Protein AF-A0A8D8CIT3-F1 (afdb_monomer_lite)

InterPro domains:
  IPR052418 Apolipoprotein B [PTHR13769] (1-190)

pLDDT: mean 85.95, std 13.82, range [47.44, 98.31]

Radius of gyration: 21.59 Å; chains: 1; bounding box: 52×45×59 Å

Secondary structure (DSSP, 8-state):
-EEE-SS-EEEEE--EE-SSS--EE--EEEEEEEEESSEEEEEEEEEEE-----SS-EEEEEEEEEEEEEEETTS-EEEEEEEEEEEEEE-SS-EEEEEEEEEEETTEEEEEEEEEEE-SSEEEEEEEEEEEESTT-SS-SS-EEEEEEEEEEEETTTTEEEEE-TTTTTHHHHHHHHHHHHHHHHHHT-

Structure (mmCIF, N/CA/C/O backbone):
data_AF-A0A8D8CIT3-F1
#
_entry.id   AF-A0A8D8CIT3-F1
#
loop_
_atom_site.group_PDB
_atom_site.id
_atom_site.type_symbol
_atom_site.label_atom_id
_atom_site.label_alt_id
_atom_site.label_comp_id
_atom_site.label_asym_id
_atom_site.label_entity_id
_atom_site.label_seq_id
_atom_site.pdbx_PDB_ins_code
_atom_site.Cartn_x
_atom_site.Cartn_y
_atom_site.Cartn_z
_atom_site.occupancy
_atom_site.B_iso_or_equiv
_atom_site.auth_seq_id
_atom_site.auth_comp_id
_atom_site.auth_asym_id
_atom_site.auth_atom_id
_atom_site.pdbx_PDB_model_num
ATOM 1 N N . SER A 1 1 ? -9.802 -18.904 -10.968 1.00 83.12 1 SER A N 1
ATOM 2 C CA . SER A 1 1 ? -9.827 -19.010 -12.435 1.00 83.12 1 SER A CA 1
ATOM 3 C C . SER A 1 1 ? -8.423 -18.971 -12.982 1.00 83.12 1 SER A C 1
ATOM 5 O O . SER A 1 1 ? -7.617 -18.198 -12.494 1.00 83.12 1 SER A O 1
ATOM 7 N N . ASN A 1 2 ? -8.141 -19.773 -14.002 1.00 92.50 2 ASN A N 1
ATOM 8 C CA . ASN A 1 2 ? -6.831 -19.822 -14.638 1.00 92.50 2 ASN A CA 1
ATOM 9 C C . ASN A 1 2 ? -7.001 -19.542 -16.135 1.00 92.50 2 ASN A C 1
ATOM 11 O O . ASN A 1 2 ? -7.871 -20.132 -16.777 1.00 92.50 2 ASN A O 1
ATOM 15 N N . PHE A 1 3 ? -6.208 -18.618 -16.662 1.00 93.25 3 PHE A N 1
ATOM 16 C CA . PHE A 1 3 ? -6.130 -18.290 -18.073 1.00 93.25 3 PHE A CA 1
ATOM 17 C C . PHE A 1 3 ? -4.668 -18.306 -18.496 1.00 93.25 3 PHE A C 1
ATOM 19 O O . PHE A 1 3 ? -3.826 -17.639 -17.900 1.00 93.25 3 PHE A O 1
ATOM 26 N N . ASN A 1 4 ? -4.371 -19.062 -19.543 1.00 94.69 4 ASN A N 1
ATOM 27 C CA . ASN A 1 4 ? -3.019 -19.200 -20.044 1.00 94.69 4 ASN A CA 1
ATOM 28 C C . ASN A 1 4 ? -3.027 -19.009 -21.556 1.00 94.69 4 ASN A C 1
ATOM 30 O O . ASN A 1 4 ? -3.736 -19.704 -22.283 1.00 94.69 4 ASN A O 1
ATOM 34 N N . SER A 1 5 ? -2.242 -18.047 -22.011 1.00 92.44 5 SER A N 1
ATOM 35 C CA . SER A 1 5 ? -2.030 -17.718 -23.410 1.00 92.44 5 SER A CA 1
ATOM 36 C C . SER A 1 5 ? -0.554 -17.420 -23.635 1.00 92.44 5 SER A C 1
ATOM 38 O O . SER A 1 5 ? 0.212 -17.251 -22.689 1.00 92.44 5 SER A O 1
ATOM 40 N N . GLN A 1 6 ? -0.162 -17.298 -24.901 1.00 89.12 6 GLN A N 1
ATOM 41 C CA . GLN A 1 6 ? 1.211 -16.955 -25.265 1.00 89.12 6 GLN A CA 1
ATOM 42 C C . GLN A 1 6 ? 1.700 -15.643 -24.627 1.00 89.12 6 GLN A C 1
ATOM 44 O O . GLN A 1 6 ? 2.874 -15.542 -24.289 1.00 89.12 6 GLN A O 1
ATOM 49 N N . TYR A 1 7 ? 0.814 -14.656 -24.467 1.00 91.12 7 TYR A N 1
ATOM 50 C CA . TYR A 1 7 ? 1.175 -13.311 -24.005 1.00 91.12 7 TYR A CA 1
ATOM 51 C C . TYR A 1 7 ? 0.815 -13.045 -22.543 1.00 91.12 7 TYR A C 1
ATOM 53 O O . TYR A 1 7 ? 1.309 -12.091 -21.954 1.00 91.12 7 TYR A O 1
ATOM 61 N N . LEU A 1 8 ? -0.063 -13.860 -21.957 1.00 94.50 8 LEU A N 1
ATOM 62 C CA . LEU A 1 8 ? -0.596 -13.641 -20.618 1.00 94.50 8 LEU A CA 1
ATOM 63 C C . LEU A 1 8 ? -0.868 -14.971 -19.926 1.00 94.50 8 LEU A C 1
ATOM 65 O O . LEU A 1 8 ? -1.677 -15.777 -20.398 1.00 94.50 8 LEU A O 1
ATOM 69 N N . ARG A 1 9 ? -0.247 -15.134 -18.764 1.00 96.56 9 ARG A N 1
ATOM 70 C CA . ARG A 1 9 ? -0.539 -16.137 -17.749 1.00 96.56 9 ARG A CA 1
ATOM 71 C C . ARG A 1 9 ? -1.253 -15.424 -16.612 1.00 96.56 9 ARG A C 1
ATOM 73 O O . ARG A 1 9 ? -0.750 -14.450 -16.072 1.00 96.56 9 ARG A O 1
ATOM 80 N N . PHE A 1 10 ? -2.452 -15.867 -16.278 1.00 96.56 10 PHE A N 1
ATOM 81 C CA . PHE A 1 10 ? -3.296 -15.250 -15.266 1.00 96.56 10 PHE A CA 1
ATOM 82 C C . PHE A 1 10 ? -3.904 -16.333 -14.384 1.00 96.56 10 PHE A C 1
ATOM 84 O O . PHE A 1 10 ? -4.517 -17.284 -14.869 1.00 96.56 10 PHE A O 1
ATOM 91 N N . ASN A 1 11 ? -3.779 -16.166 -13.076 1.00 96.38 11 ASN A N 1
ATOM 92 C CA . ASN A 1 11 ? -4.427 -16.998 -12.083 1.00 96.38 11 ASN A CA 1
ATOM 93 C C . ASN A 1 11 ? -5.118 -16.116 -11.044 1.00 96.38 11 ASN A C 1
ATOM 95 O O . ASN A 1 11 ? -4.544 -15.145 -10.557 1.00 96.38 11 ASN A O 1
ATOM 99 N N . SER A 1 12 ? -6.339 -16.471 -10.677 1.00 95.31 12 SER A N 1
ATOM 100 C CA . SER A 1 12 ? -7.082 -15.804 -9.620 1.00 95.31 12 SER A CA 1
ATOM 101 C C . SER A 1 12 ? -7.748 -16.798 -8.691 1.00 95.31 12 SER A C 1
ATOM 103 O O . SER A 1 12 ? -8.340 -17.778 -9.136 1.00 95.31 12 SER A O 1
ATOM 105 N N . ASP A 1 13 ? -7.724 -16.493 -7.405 1.00 94.12 13 ASP A N 1
ATOM 106 C CA . ASP A 1 13 ? -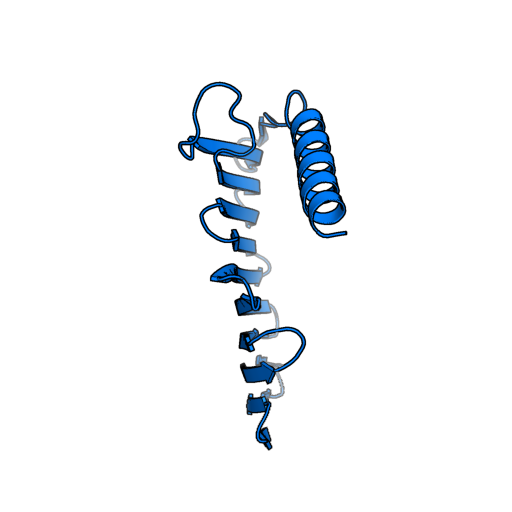8.425 -17.237 -6.371 1.00 94.12 13 ASP A CA 1
ATOM 107 C C . ASP A 1 13 ? -9.360 -16.278 -5.643 1.00 94.12 13 ASP A C 1
ATOM 109 O O . ASP A 1 13 ? -8.995 -15.153 -5.329 1.00 94.12 13 ASP A O 1
ATOM 113 N N . LEU A 1 14 ? -10.590 -16.708 -5.418 1.00 86.88 14 LEU A N 1
ATOM 114 C CA . LEU A 1 14 ? -11.678 -15.979 -4.770 1.00 86.88 14 LEU A CA 1
ATOM 115 C C . LEU A 1 14 ? -12.507 -17.109 -4.151 1.00 86.88 14 LEU A C 1
ATOM 117 O O . LEU A 1 14 ? -12.770 -18.096 -4.825 1.00 86.88 14 LEU A O 1
ATOM 121 N N . HIS A 1 15 ? -12.877 -17.150 -2.892 1.00 83.81 15 HIS A N 1
ATOM 122 C CA . HIS A 1 15 ? -13.923 -16.355 -2.277 1.00 83.81 15 HIS A CA 1
ATOM 123 C C . HIS A 1 15 ? -14.315 -17.143 -1.018 1.00 83.81 15 HIS A C 1
ATOM 125 O O . HIS A 1 15 ? -14.353 -18.378 -1.082 1.00 83.81 15 HIS A O 1
ATOM 131 N N . ALA A 1 16 ? -14.747 -16.475 0.046 1.00 80.62 16 ALA A N 1
ATOM 132 C CA . ALA A 1 16 ? -15.466 -17.147 1.110 1.00 80.62 16 ALA A CA 1
ATOM 133 C C . ALA A 1 16 ? -16.406 -16.217 1.865 1.00 80.62 16 ALA A C 1
ATOM 135 O O . ALA A 1 16 ? -16.163 -15.014 2.026 1.00 80.62 16 ALA A O 1
ATOM 136 N N . ALA A 1 17 ? -17.471 -16.829 2.379 1.00 85.19 17 ALA A N 1
ATOM 137 C CA . ALA A 1 17 ? -18.453 -16.151 3.195 1.00 85.19 17 ALA A CA 1
ATOM 138 C C . ALA A 1 17 ? -19.081 -17.060 4.254 1.00 85.19 17 ALA A C 1
ATOM 140 O O . ALA A 1 17 ? -19.202 -18.271 4.052 1.00 85.19 17 ALA A O 1
ATOM 141 N N . ALA A 1 18 ? -19.517 -16.460 5.363 1.00 81.00 18 ALA A N 1
ATOM 142 C CA . ALA A 1 18 ? -20.102 -17.173 6.498 1.00 81.00 18 ALA A CA 1
ATOM 143 C C . ALA A 1 18 ? -21.255 -16.411 7.176 1.00 81.00 18 ALA A C 1
ATOM 145 O O . ALA A 1 18 ? -21.378 -15.192 7.071 1.00 81.00 18 ALA A O 1
ATOM 146 N N . VAL A 1 19 ? -22.116 -17.155 7.879 1.00 83.44 19 VAL A N 1
ATOM 147 C CA . VAL A 1 19 ? -23.329 -16.690 8.587 1.00 83.44 19 VAL A CA 1
ATOM 148 C C . VAL A 1 19 ? -23.437 -17.374 9.964 1.00 83.44 19 VAL A C 1
ATOM 150 O O . VAL A 1 19 ? -22.877 -18.461 10.114 1.00 83.44 19 VAL A O 1
ATOM 153 N N . PRO A 1 20 ? -24.150 -16.806 10.971 1.00 64.69 20 PRO A N 1
ATOM 154 C CA . PRO A 1 20 ? -25.006 -15.604 10.942 1.00 64.69 20 PRO A CA 1
ATOM 155 C C . PRO A 1 20 ? -24.277 -14.268 11.153 1.00 64.69 20 PRO A C 1
ATOM 157 O O . PRO A 1 20 ? -24.824 -13.230 10.789 1.00 64.69 20 PRO A O 1
ATOM 160 N N . PHE A 1 21 ? -23.049 -14.283 11.676 1.00 71.12 21 PHE A N 1
ATOM 161 C CA . PHE A 1 21 ? -22.171 -13.110 11.736 1.00 71.12 21 PHE A CA 1
ATOM 162 C C . PHE A 1 21 ? -21.199 -13.169 10.573 1.00 71.12 21 PHE A C 1
ATOM 164 O O . PHE A 1 21 ? -20.576 -14.201 10.314 1.00 71.12 21 PHE A O 1
ATOM 171 N N . ARG A 1 22 ? -21.179 -12.085 9.807 1.00 70.19 22 ARG A N 1
ATOM 172 C CA . ARG A 1 22 ? -20.863 -12.144 8.389 1.00 70.19 22 ARG A CA 1
ATOM 173 C C . ARG A 1 22 ? -19.399 -11.827 8.206 1.00 70.19 22 ARG A C 1
ATOM 175 O O . ARG A 1 22 ? -18.967 -10.684 8.082 1.00 70.19 22 ARG A O 1
ATOM 182 N N . PHE A 1 23 ? -18.654 -12.912 8.255 1.00 82.00 23 PHE A N 1
ATOM 183 C CA . PHE A 1 23 ? -17.219 -12.963 8.113 1.00 82.00 23 PHE A CA 1
ATOM 184 C C . PHE A 1 23 ? -16.868 -13.482 6.729 1.00 82.00 23 PHE A C 1
ATOM 186 O O . PHE A 1 23 ? -17.250 -14.598 6.377 1.00 82.00 23 PHE A O 1
ATOM 193 N N . ASN A 1 24 ? -16.138 -12.676 5.963 1.00 86.50 24 ASN A N 1
ATOM 194 C CA . ASN A 1 24 ? -15.953 -12.908 4.541 1.00 86.50 24 ASN A CA 1
ATOM 195 C C . ASN A 1 24 ? -14.603 -12.399 4.069 1.00 86.50 24 ASN A C 1
ATOM 197 O O . ASN A 1 24 ? -14.137 -11.325 4.460 1.00 86.50 24 ASN A O 1
ATOM 201 N N . VAL A 1 25 ? -14.002 -13.174 3.185 1.00 86.31 25 VAL A N 1
ATOM 202 C CA . VAL A 1 25 ? -12.623 -13.020 2.742 1.00 86.31 25 VAL A CA 1
ATOM 203 C C . VAL A 1 25 ? -12.539 -13.542 1.305 1.00 86.31 25 VAL A C 1
ATOM 205 O O . VAL A 1 25 ? -13.528 -13.953 0.704 1.00 86.31 25 VAL A O 1
ATOM 208 N N . ASP A 1 26 ? -11.332 -13.485 0.771 1.00 85.50 26 ASP A N 1
ATOM 209 C CA . ASP A 1 26 ? -10.825 -14.076 -0.473 1.00 85.50 26 ASP A CA 1
ATOM 210 C C . ASP A 1 26 ? -10.881 -13.256 -1.769 1.00 85.50 26 ASP A C 1
ATOM 212 O O . ASP A 1 26 ? -11.934 -12.848 -2.251 1.00 85.50 26 ASP A O 1
ATOM 216 N N . ALA A 1 27 ? -9.676 -12.997 -2.282 1.00 86.44 27 ALA A N 1
ATOM 217 C CA . ALA A 1 27 ? -9.258 -12.529 -3.590 1.00 86.44 27 ALA A CA 1
ATOM 218 C C . ALA A 1 27 ? -7.713 -12.439 -3.628 1.00 86.44 27 ALA A C 1
ATOM 220 O O . ALA A 1 27 ? -7.096 -11.584 -2.985 1.00 86.44 27 ALA A O 1
ATOM 221 N N . MET A 1 28 ? -7.105 -13.311 -4.425 1.00 96.31 28 MET A N 1
ATOM 222 C CA . MET A 1 28 ? -5.712 -13.292 -4.854 1.00 96.31 28 MET A CA 1
ATOM 223 C C . MET A 1 28 ? -5.689 -13.301 -6.381 1.00 96.31 28 MET A C 1
ATOM 225 O O . MET A 1 28 ? -6.506 -13.956 -7.024 1.00 96.31 28 MET A O 1
ATOM 229 N N . VAL A 1 29 ? -4.754 -12.574 -6.969 1.00 96.44 29 VAL A N 1
ATOM 230 C CA . VAL A 1 29 ? -4.536 -12.474 -8.404 1.00 96.44 29 VAL A CA 1
ATOM 231 C C . VAL A 1 29 ? -3.040 -12.523 -8.651 1.00 96.44 29 VAL A C 1
ATOM 233 O O . VAL A 1 29 ? -2.268 -11.813 -8.014 1.00 96.44 29 VAL A O 1
ATOM 236 N N . ASN A 1 30 ? -2.651 -13.352 -9.603 1.00 96.94 30 ASN A N 1
ATOM 237 C CA . ASN A 1 30 ? -1.322 -13.411 -10.172 1.00 96.94 30 ASN A CA 1
ATOM 238 C C . ASN A 1 30 ? -1.478 -13.260 -11.677 1.00 96.94 30 ASN A C 1
ATOM 240 O O . ASN A 1 30 ? -2.302 -13.940 -12.286 1.00 96.94 30 ASN A O 1
ATOM 244 N N . ALA A 1 31 ? -0.703 -12.379 -12.276 1.00 96.56 31 ALA A N 1
ATOM 245 C CA . ALA A 1 31 ? -0.641 -12.242 -13.711 1.00 96.56 31 ALA A CA 1
ATOM 246 C C . ALA A 1 31 ? 0.799 -12.003 -14.117 1.00 96.56 31 ALA A C 1
ATOM 248 O O . ALA A 1 31 ? 1.514 -11.251 -13.463 1.00 96.56 31 ALA A O 1
ATOM 249 N N . ASP A 1 32 ? 1.220 -12.615 -15.203 1.00 97.00 32 ASP A N 1
ATOM 250 C CA . ASP A 1 32 ? 2.516 -12.350 -15.777 1.00 97.00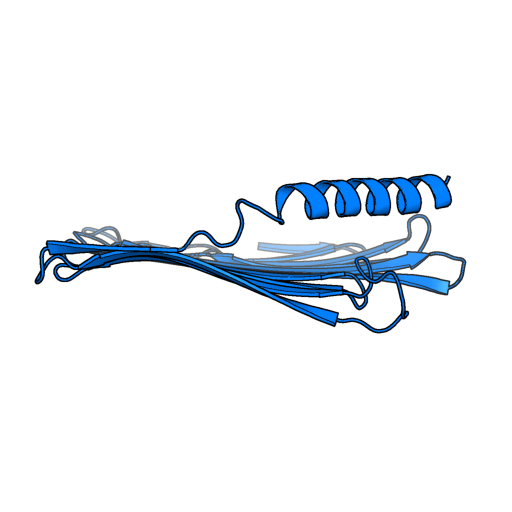 32 ASP A CA 1
ATOM 251 C C . ASP A 1 32 ? 2.467 -12.569 -17.291 1.00 97.00 32 ASP A C 1
ATOM 253 O O . ASP A 1 32 ? 1.676 -13.367 -17.800 1.00 97.00 32 ASP A O 1
ATOM 257 N N . GLY A 1 33 ? 3.256 -11.808 -18.034 1.00 94.88 33 GLY A N 1
ATOM 258 C CA . GLY A 1 33 ? 3.160 -11.809 -19.483 1.00 94.88 33 GLY A CA 1
ATOM 259 C C . GLY A 1 33 ? 4.310 -11.090 -20.156 1.00 94.88 33 GLY A C 1
ATOM 260 O O . GLY A 1 33 ? 4.902 -10.173 -19.588 1.00 94.88 33 GLY A O 1
ATOM 261 N N . ASP A 1 34 ? 4.577 -11.515 -21.386 1.00 94.62 34 ASP A N 1
ATOM 262 C CA . ASP A 1 34 ? 5.564 -10.925 -22.280 1.00 94.62 34 ASP A CA 1
ATOM 263 C C . ASP A 1 34 ? 4.848 -10.447 -23.550 1.00 94.62 34 ASP A C 1
ATOM 265 O O . ASP A 1 34 ? 4.058 -11.184 -24.142 1.00 94.62 34 ASP A O 1
ATOM 269 N N . LEU A 1 35 ? 5.146 -9.229 -23.997 1.00 90.62 35 LEU A N 1
ATOM 270 C CA . LEU A 1 35 ? 4.648 -8.632 -25.232 1.00 90.62 35 LEU A CA 1
ATOM 271 C C . LEU A 1 35 ? 5.824 -8.145 -26.081 1.00 90.62 35 LEU A C 1
ATOM 273 O O . LEU A 1 35 ? 6.782 -7.573 -25.570 1.00 90.62 35 LEU A O 1
ATOM 277 N N . TYR A 1 36 ? 5.731 -8.340 -27.393 1.00 87.94 36 TYR A N 1
ATOM 278 C CA . TYR A 1 36 ? 6.715 -7.843 -28.351 1.00 87.94 36 TYR A CA 1
ATOM 279 C C . TYR A 1 36 ? 6.083 -6.725 -29.177 1.00 87.94 36 TYR A C 1
ATOM 281 O O . TYR A 1 36 ? 5.482 -6.976 -30.221 1.00 87.94 36 TYR A O 1
ATOM 289 N N . LEU A 1 37 ? 6.174 -5.496 -28.674 1.00 81.44 37 LEU A N 1
ATOM 290 C CA . LEU A 1 37 ? 5.678 -4.296 -29.338 1.00 81.44 37 LEU A CA 1
ATOM 291 C C . LEU A 1 37 ? 6.703 -3.184 -29.141 1.00 81.44 37 LEU A C 1
ATOM 293 O O . LEU A 1 37 ? 6.948 -2.763 -28.015 1.00 81.44 37 LEU A O 1
ATOM 297 N N . TYR A 1 38 ? 7.313 -2.746 -30.240 1.00 82.12 38 TYR A N 1
ATOM 298 C CA . TYR A 1 38 ? 8.413 -1.778 -30.236 1.00 82.12 38 TYR A CA 1
ATOM 299 C C . TYR A 1 38 ? 9.590 -2.146 -29.307 1.00 82.12 38 TYR A C 1
ATOM 301 O O . TYR A 1 38 ? 10.313 -1.279 -28.832 1.00 82.12 38 TYR A O 1
ATOM 309 N N . GLY A 1 39 ? 9.784 -3.440 -29.053 1.00 86.56 39 GLY A N 1
ATOM 310 C CA . GLY A 1 39 ? 10.715 -3.954 -28.055 1.00 86.56 39 GLY A CA 1
ATOM 311 C C . GLY A 1 39 ? 10.116 -5.143 -27.310 1.00 86.56 39 GLY A C 1
ATOM 312 O O . GLY A 1 39 ? 8.990 -5.559 -27.601 1.00 86.56 39 GLY A O 1
ATOM 313 N N . LYS A 1 40 ? 10.856 -5.702 -26.348 1.00 91.44 40 LYS A N 1
ATOM 314 C CA . LYS A 1 40 ? 10.320 -6.712 -25.423 1.00 91.44 40 LYS A CA 1
ATOM 315 C C . LYS A 1 40 ? 9.792 -6.011 -24.175 1.00 91.44 40 LYS A C 1
ATOM 317 O O . LYS A 1 40 ? 10.548 -5.343 -23.477 1.00 91.44 40 LYS A O 1
ATOM 322 N N . GLN A 1 41 ? 8.517 -6.203 -23.867 1.00 92.62 41 GLN A N 1
ATOM 323 C CA . GLN A 1 41 ? 7.899 -5.756 -22.622 1.00 92.62 41 GLN A CA 1
ATOM 324 C C . GLN A 1 41 ? 7.532 -6.979 -21.786 1.00 92.62 41 GLN A C 1
ATOM 326 O O . GLN A 1 41 ? 6.888 -7.893 -22.291 1.00 92.62 41 GLN A O 1
ATOM 331 N N . SER A 1 42 ? 7.916 -6.992 -20.520 1.00 94.75 42 SER A N 1
ATOM 332 C CA . SER A 1 42 ? 7.537 -8.019 -19.553 1.00 94.75 42 SER A CA 1
ATOM 333 C C . SER A 1 42 ? 6.802 -7.354 -18.401 1.00 94.75 42 SER A C 1
ATOM 335 O O . SER A 1 42 ? 7.215 -6.290 -17.943 1.00 94.75 42 SER A O 1
ATOM 337 N N . ALA A 1 43 ? 5.725 -7.965 -17.924 1.00 95.69 43 ALA A N 1
ATOM 338 C CA . ALA A 1 43 ? 4.966 -7.478 -16.781 1.00 95.69 43 ALA A CA 1
ATOM 339 C C . ALA A 1 43 ? 4.628 -8.628 -15.835 1.00 95.69 43 ALA A C 1
ATOM 341 O O . ALA A 1 43 ? 4.304 -9.730 -16.272 1.00 95.69 43 ALA A O 1
ATOM 342 N N . GLN A 1 44 ? 4.688 -8.357 -14.538 1.00 97.75 44 GLN A N 1
ATOM 343 C CA . GLN A 1 44 ? 4.271 -9.245 -13.464 1.00 97.75 44 GLN A CA 1
ATOM 344 C C . GLN A 1 44 ? 3.412 -8.447 -12.490 1.00 97.75 44 GLN A C 1
ATOM 346 O O . GLN A 1 44 ? 3.767 -7.339 -12.091 1.00 97.75 44 GLN A O 1
ATOM 351 N N . VAL A 1 45 ? 2.276 -9.008 -12.106 1.00 97.75 45 VAL A N 1
ATOM 352 C CA . VAL A 1 45 ? 1.317 -8.427 -11.175 1.00 97.75 45 VAL A CA 1
ATOM 353 C C . VAL A 1 45 ? 0.938 -9.493 -10.166 1.00 97.75 45 VAL A C 1
ATOM 355 O O . VAL A 1 45 ? 0.452 -10.565 -10.513 1.00 97.75 45 VAL A O 1
ATOM 358 N N . TYR A 1 46 ? 1.110 -9.168 -8.899 1.00 98.06 46 TYR A N 1
ATOM 359 C CA . TYR A 1 46 ? 0.583 -9.909 -7.770 1.00 98.06 46 TYR A CA 1
ATOM 360 C C . TYR A 1 46 ? -0.369 -8.988 -7.019 1.00 98.06 46 TYR A C 1
ATOM 362 O O . TYR A 1 46 ? -0.042 -7.841 -6.734 1.00 98.06 46 TYR A O 1
ATOM 370 N N . SER A 1 47 ? -1.550 -9.472 -6.672 1.00 97.44 47 SER A N 1
ATOM 371 C CA . SER A 1 47 ? -2.486 -8.744 -5.827 1.00 97.44 47 SER A CA 1
ATOM 372 C C . SER A 1 47 ? -3.146 -9.717 -4.875 1.00 97.44 47 SER A C 1
ATOM 374 O O . SER A 1 47 ? -3.674 -10.747 -5.279 1.00 97.44 47 SER A O 1
ATOM 376 N N . LYS A 1 48 ? -3.125 -9.392 -3.595 1.00 98.00 48 LYS A N 1
ATOM 377 C CA . LYS A 1 48 ? -3.791 -10.123 -2.536 1.00 98.00 48 LYS A CA 1
ATOM 378 C C . LYS A 1 48 ? -4.593 -9.120 -1.739 1.00 98.00 48 LYS A C 1
ATOM 380 O O . LYS A 1 48 ? -4.056 -8.311 -0.998 1.00 98.00 48 LYS A O 1
ATOM 385 N N . PHE A 1 49 ? -5.897 -9.158 -1.903 1.00 95.12 49 PHE A N 1
ATOM 386 C CA . PHE A 1 49 ? -6.819 -8.512 -0.978 1.00 95.12 49 PHE A CA 1
ATOM 387 C C . PHE A 1 49 ? -6.875 -9.440 0.263 1.00 95.12 49 PHE A C 1
ATOM 389 O O . PHE A 1 49 ? -6.281 -10.508 0.234 1.00 95.12 49 PHE A O 1
ATOM 396 N N . LEU A 1 50 ? -7.459 -9.158 1.420 1.00 60.38 50 LEU A N 1
ATOM 397 C CA . LEU A 1 50 ? -8.876 -9.072 1.753 1.00 60.38 50 LEU A CA 1
ATOM 398 C C . LEU A 1 50 ? -8.986 -8.796 3.240 1.00 60.38 50 LEU A C 1
ATOM 400 O O . LEU A 1 50 ? -8.013 -9.004 3.964 1.00 60.38 50 LEU A O 1
ATOM 404 N N . MET A 1 51 ? -10.207 -8.533 3.705 1.00 88.50 51 MET A N 1
ATOM 405 C CA . MET A 1 51 ? -10.861 -9.384 4.718 1.00 88.50 51 MET A CA 1
ATOM 406 C C . MET A 1 51 ? -12.005 -8.615 5.350 1.00 88.50 51 MET A C 1
ATOM 408 O O . MET A 1 51 ? -12.157 -7.408 5.129 1.00 88.50 51 MET A O 1
ATOM 412 N N . LYS A 1 52 ? -12.853 -9.337 6.080 1.00 87.38 52 LYS A N 1
ATOM 413 C CA . LYS A 1 52 ? -13.947 -8.734 6.810 1.00 87.38 52 LYS A CA 1
ATOM 414 C C . LYS A 1 52 ? -14.500 -9.652 7.879 1.00 87.38 52 LYS A C 1
ATOM 416 O O . LYS A 1 52 ? -14.647 -10.850 7.663 1.00 87.38 52 LYS A O 1
ATOM 421 N N . ALA A 1 53 ? -14.878 -9.043 8.994 1.00 85.81 53 ALA A N 1
ATOM 422 C CA . ALA A 1 53 ? -15.413 -9.730 10.149 1.00 85.81 53 ALA A CA 1
ATOM 423 C C . ALA A 1 53 ? -16.503 -8.903 10.840 1.00 85.81 53 ALA A C 1
ATOM 425 O O . ALA A 1 53 ? -16.629 -7.698 10.623 1.00 85.81 53 ALA A O 1
ATOM 426 N N . GLU A 1 54 ? -17.315 -9.591 11.639 1.00 84.88 54 GLU A N 1
ATOM 427 C CA . GLU A 1 54 ? -18.519 -9.093 12.306 1.00 84.88 54 GLU A CA 1
ATOM 428 C C . GLU A 1 54 ? -18.731 -9.877 13.619 1.00 84.88 54 GLU A C 1
ATOM 430 O O . GLU A 1 54 ? -18.234 -11.003 13.723 1.00 84.88 54 GLU A O 1
ATOM 435 N N . PRO A 1 55 ? -19.448 -9.329 14.629 1.00 85.50 55 PRO A N 1
ATOM 436 C CA . PRO A 1 55 ? -20.374 -8.185 14.549 1.00 85.50 55 PRO A CA 1
ATOM 437 C C . PRO A 1 55 ? -19.784 -6.777 14.748 1.00 85.50 55 PRO A C 1
ATOM 439 O O . PRO A 1 55 ? -20.385 -5.827 14.263 1.00 85.50 55 PRO A O 1
ATOM 442 N N . LEU A 1 56 ? -18.648 -6.601 15.437 1.00 88.75 56 LEU A N 1
ATOM 443 C CA . LEU A 1 56 ? -18.116 -5.264 15.792 1.00 88.75 56 LEU A CA 1
ATOM 444 C C . LEU A 1 56 ? -16.621 -5.077 15.483 1.00 88.75 56 LEU A C 1
ATOM 446 O O . LEU A 1 56 ? -15.984 -4.180 16.028 1.00 88.75 56 LEU A O 1
ATOM 450 N N . ALA A 1 57 ? -16.036 -5.920 14.638 1.00 89.88 57 ALA A N 1
ATOM 451 C CA . ALA A 1 57 ? -14.616 -5.854 14.321 1.00 89.88 57 ALA A CA 1
ATOM 452 C C . ALA A 1 57 ? -14.412 -6.032 12.824 1.00 89.88 57 ALA A C 1
ATOM 454 O O . ALA A 1 57 ? -14.623 -7.116 12.308 1.00 89.88 57 ALA A O 1
ATOM 455 N N . PHE A 1 58 ? -13.985 -4.985 12.136 1.00 94.25 58 PHE A N 1
ATOM 456 C CA . PHE A 1 58 ? -13.646 -5.013 10.722 1.00 94.25 58 PHE A CA 1
ATOM 457 C C . PHE A 1 58 ? -12.126 -5.048 10.567 1.00 94.25 58 PHE A C 1
ATOM 459 O O . PHE A 1 58 ? -11.422 -4.249 11.177 1.00 94.25 58 PHE A O 1
ATOM 466 N N . ALA A 1 59 ? -11.618 -5.944 9.730 1.00 96.25 59 ALA A N 1
ATOM 467 C CA . ALA A 1 59 ? -10.204 -6.015 9.389 1.00 96.25 59 ALA A CA 1
ATOM 468 C C . ALA A 1 59 ? -10.081 -6.201 7.886 1.00 96.25 59 ALA A C 1
ATOM 470 O O . ALA A 1 59 ? -10.733 -7.084 7.354 1.00 96.25 59 ALA A O 1
ATOM 471 N N . HIS A 1 60 ? -9.255 -5.395 7.237 1.00 97.25 60 HIS A N 1
ATOM 472 C CA . HIS A 1 60 ? -9.023 -5.379 5.801 1.00 97.25 60 HIS A CA 1
ATOM 473 C C . HIS A 1 60 ? -7.519 -5.300 5.544 1.00 97.25 60 HIS A C 1
ATOM 475 O O . HIS A 1 60 ? -6.813 -4.548 6.213 1.00 97.25 60 HIS A O 1
ATOM 481 N N . SER A 1 61 ? -7.042 -6.047 4.556 1.00 98.06 61 SER A N 1
ATOM 482 C CA . SER A 1 61 ? -5.679 -5.945 4.052 1.00 98.06 61 SER A CA 1
ATOM 483 C C . SER A 1 61 ? -5.706 -5.970 2.528 1.00 98.06 61 SER A C 1
ATOM 485 O O . SER A 1 61 ? -6.522 -6.660 1.928 1.00 98.06 61 SER A O 1
ATOM 487 N N . HIS A 1 62 ? -4.832 -5.213 1.886 1.00 98.00 62 HIS A N 1
ATOM 488 C CA . HIS A 1 62 ? -4.616 -5.261 0.449 1.00 98.00 62 HIS A CA 1
ATOM 489 C C . HIS A 1 62 ? -3.133 -5.106 0.174 1.00 98.00 62 HIS A C 1
ATOM 491 O O . HIS A 1 62 ? -2.507 -4.153 0.617 1.00 98.00 62 HIS A O 1
ATOM 497 N N . GLU A 1 63 ? -2.572 -6.046 -0.559 1.00 98.12 63 GLU A N 1
ATOM 498 C CA . GLU A 1 63 ? -1.198 -6.053 -1.014 1.00 98.12 63 GLU A CA 1
ATOM 499 C C . GLU A 1 63 ? -1.205 -6.143 -2.535 1.00 98.12 63 GLU A C 1
ATOM 501 O O . GLU A 1 63 ? -1.882 -6.989 -3.109 1.00 98.12 63 GLU A O 1
ATOM 506 N N . CYS A 1 64 ? -0.463 -5.271 -3.196 1.00 96.94 64 CYS A N 1
ATOM 507 C CA . CYS A 1 64 ? -0.313 -5.252 -4.639 1.00 96.94 64 CYS A CA 1
ATOM 508 C C . CYS A 1 64 ? 1.163 -5.063 -4.963 1.00 96.94 64 CYS A C 1
ATOM 510 O O . CYS A 1 64 ? 1.800 -4.170 -4.412 1.00 96.94 64 CYS A O 1
ATOM 512 N N . ARG A 1 65 ? 1.701 -5.900 -5.840 1.00 98.31 65 ARG A N 1
ATOM 513 C CA . ARG A 1 65 ? 3.063 -5.802 -6.350 1.00 98.31 65 ARG A CA 1
ATOM 514 C C . ARG A 1 65 ? 3.011 -5.836 -7.862 1.00 98.31 65 ARG A C 1
ATOM 516 O O . ARG A 1 65 ? 2.388 -6.723 -8.440 1.00 98.31 65 ARG A O 1
ATOM 523 N N . VAL A 1 66 ? 3.654 -4.874 -8.497 1.00 97.56 66 VAL A N 1
ATOM 524 C CA . VAL A 1 66 ? 3.742 -4.761 -9.949 1.00 97.56 66 VAL A CA 1
ATOM 525 C C . VAL A 1 66 ? 5.207 -4.628 -10.314 1.00 97.56 66 VAL A C 1
ATOM 527 O O . VAL A 1 66 ? 5.936 -3.855 -9.701 1.00 97.56 66 VAL A O 1
ATOM 530 N N . SER A 1 67 ? 5.640 -5.377 -11.315 1.00 97.50 67 SER A N 1
ATOM 531 C CA . SER A 1 67 ? 6.954 -5.240 -11.924 1.00 97.50 67 SER A CA 1
ATOM 532 C C . SER A 1 67 ? 6.794 -5.200 -13.430 1.00 97.50 67 SER A C 1
ATOM 534 O O . SER A 1 67 ? 6.083 -6.026 -13.997 1.00 97.50 67 SER A O 1
ATOM 536 N N . THR A 1 68 ? 7.441 -4.244 -14.081 1.00 95.81 68 THR A N 1
ATOM 537 C CA . THR A 1 68 ? 7.487 -4.163 -15.536 1.00 95.81 68 THR A CA 1
ATOM 538 C C . THR A 1 68 ? 8.907 -3.910 -16.001 1.00 95.81 68 THR A C 1
ATOM 540 O O . THR A 1 68 ? 9.610 -3.083 -15.422 1.00 95.81 68 THR A O 1
ATOM 543 N N . THR A 1 69 ? 9.294 -4.564 -17.085 1.00 94.81 69 THR A N 1
ATOM 544 C CA . THR A 1 69 ? 10.561 -4.335 -17.776 1.00 94.81 69 THR A CA 1
ATOM 545 C C . THR A 1 69 ? 10.254 -4.031 -19.230 1.00 94.81 69 THR A C 1
ATOM 547 O O . THR A 1 69 ? 9.536 -4.791 -19.877 1.00 94.81 69 THR A O 1
ATOM 550 N N . TYR A 1 70 ? 10.798 -2.942 -19.755 1.00 92.69 70 TYR A N 1
ATOM 551 C CA . TYR A 1 70 ? 10.695 -2.585 -21.161 1.00 92.69 70 TYR A CA 1
ATOM 552 C C . TYR A 1 70 ? 12.086 -2.472 -21.770 1.00 92.69 70 TYR A C 1
ATOM 554 O O . TYR A 1 70 ? 12.888 -1.659 -21.328 1.00 92.69 70 TYR A O 1
ATOM 562 N N . ASN A 1 71 ? 12.365 -3.308 -22.765 1.00 90.38 71 ASN A N 1
ATOM 563 C CA . ASN A 1 71 ? 13.611 -3.336 -23.516 1.00 90.38 71 ASN A CA 1
ATOM 564 C C . ASN A 1 71 ? 13.332 -2.839 -24.941 1.00 90.38 71 ASN A C 1
ATOM 566 O O . ASN A 1 71 ? 12.678 -3.538 -25.724 1.00 90.38 71 ASN A O 1
ATOM 570 N N . LEU A 1 72 ? 13.785 -1.620 -25.236 1.00 84.31 72 LEU A N 1
ATOM 571 C CA . LEU A 1 72 ? 13.735 -1.000 -26.561 1.00 84.31 72 LEU A CA 1
ATOM 572 C C . LEU A 1 72 ? 14.886 -1.504 -27.438 1.00 84.31 72 LEU A C 1
ATOM 574 O O . LEU A 1 72 ? 15.925 -1.919 -26.941 1.00 84.31 72 LEU A O 1
ATOM 578 N N . TYR A 1 73 ? 14.724 -1.406 -28.757 1.00 71.69 73 TYR A N 1
ATOM 579 C CA . TYR A 1 73 ? 15.685 -1.928 -29.737 1.00 71.69 73 TYR A CA 1
ATOM 580 C C . TYR A 1 73 ? 17.115 -1.338 -29.668 1.00 71.69 73 TYR A C 1
ATOM 582 O O . TYR A 1 73 ? 18.010 -1.938 -30.254 1.00 71.69 73 TYR A O 1
ATOM 590 N N . ASP A 1 74 ? 17.336 -0.238 -28.937 1.00 65.56 74 ASP A N 1
ATOM 591 C CA . ASP A 1 74 ? 18.628 0.461 -28.792 1.00 65.56 74 ASP A CA 1
ATOM 592 C C . ASP A 1 74 ? 19.296 0.236 -27.410 1.00 65.56 74 ASP A C 1
ATOM 594 O O . ASP A 1 74 ? 19.863 1.160 -26.830 1.00 65.56 74 ASP A O 1
ATOM 598 N N . ASP A 1 75 ? 19.185 -0.968 -26.832 1.00 72.75 75 ASP A N 1
ATOM 599 C CA . ASP A 1 75 ? 19.727 -1.347 -25.503 1.00 72.75 75 ASP A CA 1
ATOM 600 C C . ASP A 1 75 ? 19.188 -0.527 -24.306 1.00 72.75 75 ASP A C 1
ATOM 602 O O . ASP A 1 75 ? 19.655 -0.657 -23.170 1.00 72.75 75 ASP A O 1
ATOM 606 N N . LEU A 1 76 ? 18.159 0.297 -24.524 1.00 84.75 76 LEU A N 1
ATOM 607 C CA . LEU A 1 76 ? 17.516 1.088 -23.481 1.00 84.75 76 LEU A CA 1
ATOM 608 C C . LEU A 1 76 ? 16.521 0.225 -22.695 1.00 84.75 76 LEU A C 1
ATOM 610 O O . LEU A 1 76 ? 15.499 -0.222 -23.226 1.00 84.75 76 LEU A O 1
ATOM 614 N N . VAL A 1 77 ? 16.820 0.016 -21.411 1.00 89.44 77 VAL A N 1
ATOM 615 C CA . VAL A 1 77 ? 15.994 -0.771 -20.489 1.00 89.44 77 VAL A CA 1
ATOM 616 C C . VAL A 1 77 ? 15.336 0.141 -19.457 1.00 89.44 77 VAL A C 1
ATOM 618 O O . VAL A 1 77 ? 16.006 0.901 -18.757 1.00 89.44 77 VAL A O 1
ATOM 621 N N . PHE A 1 78 ? 14.015 0.033 -19.343 1.00 91.69 78 PHE A N 1
ATOM 622 C CA . PHE A 1 78 ? 13.226 0.662 -18.291 1.00 91.69 78 PHE A CA 1
ATOM 623 C C . PHE A 1 78 ? 12.645 -0.401 -17.365 1.00 91.69 78 PHE A C 1
ATOM 625 O O . PHE A 1 78 ? 11.872 -1.257 -17.792 1.00 91.69 78 PHE A O 1
ATOM 632 N N . GLU A 1 79 ? 12.984 -0.323 -16.087 1.00 95.12 79 GLU A N 1
ATOM 633 C CA . GLU A 1 79 ? 12.461 -1.178 -15.030 1.00 95.12 79 GLU A CA 1
ATOM 634 C C . GLU A 1 79 ? 11.571 -0.356 -14.106 1.00 95.12 79 GLU A C 1
ATOM 636 O O . GLU A 1 79 ? 11.944 0.722 -13.647 1.00 95.12 79 GLU A O 1
ATOM 641 N N . THR A 1 80 ? 10.371 -0.853 -13.829 1.00 94.38 80 THR A N 1
ATOM 642 C CA . THR A 1 80 ? 9.463 -0.253 -12.850 1.00 94.38 80 THR A CA 1
ATOM 643 C C . THR A 1 80 ? 9.004 -1.314 -11.870 1.00 94.38 80 THR A C 1
ATOM 645 O O . THR A 1 80 ? 8.568 -2.392 -12.270 1.00 94.38 80 THR A O 1
ATOM 648 N N . ASN A 1 81 ? 9.065 -1.003 -10.581 1.00 97.44 81 ASN A N 1
ATOM 649 C CA . ASN A 1 81 ? 8.484 -1.804 -9.517 1.00 97.44 81 ASN A CA 1
ATOM 650 C C . ASN A 1 81 ? 7.558 -0.930 -8.677 1.00 97.44 81 ASN A C 1
ATOM 652 O O . ASN A 1 81 ? 7.885 0.215 -8.376 1.00 97.44 81 ASN A O 1
ATOM 656 N N . LEU A 1 82 ? 6.426 -1.483 -8.266 1.00 96.88 82 LEU A N 1
ATOM 657 C CA . LEU A 1 82 ? 5.494 -0.859 -7.342 1.00 96.88 82 LEU A CA 1
ATOM 658 C C . LEU A 1 82 ? 5.028 -1.916 -6.350 1.00 96.88 82 LEU A C 1
ATOM 660 O O . LEU A 1 82 ? 4.295 -2.821 -6.729 1.00 96.88 82 LEU A O 1
ATOM 664 N N . ASP A 1 83 ? 5.391 -1.754 -5.089 1.00 97.62 83 ASP A N 1
ATOM 665 C CA . ASP A 1 83 ? 4.822 -2.489 -3.972 1.00 97.62 83 ASP A CA 1
ATOM 666 C C . ASP A 1 83 ? 3.899 -1.549 -3.193 1.00 97.62 83 ASP A C 1
ATOM 668 O O . ASP A 1 83 ? 4.291 -0.466 -2.759 1.00 97.62 83 ASP A O 1
ATOM 672 N N . ASN A 1 84 ? 2.654 -1.955 -2.997 1.00 94.94 84 ASN A N 1
ATOM 673 C CA . ASN A 1 84 ? 1.659 -1.221 -2.236 1.00 94.94 84 ASN A CA 1
ATOM 674 C C . ASN A 1 84 ? 1.014 -2.158 -1.220 1.00 94.94 84 ASN A C 1
ATOM 676 O O . ASN A 1 84 ? 0.560 -3.247 -1.572 1.00 94.94 84 ASN A O 1
ATOM 680 N N . LYS A 1 85 ? 0.942 -1.727 0.035 1.00 97.94 85 LYS A N 1
ATOM 681 C CA . LYS A 1 85 ? 0.256 -2.449 1.097 1.00 97.94 85 LYS A CA 1
ATOM 682 C C . LYS A 1 85 ? -0.632 -1.515 1.901 1.00 97.94 85 LYS A C 1
ATOM 684 O O . LYS A 1 85 ? -0.176 -0.494 2.405 1.00 97.94 85 LYS A O 1
ATOM 689 N N . ILE A 1 86 ? -1.883 -1.904 2.075 1.00 97.69 86 ILE A N 1
ATOM 690 C CA . ILE A 1 86 ? -2.886 -1.202 2.861 1.00 97.69 86 ILE A CA 1
ATOM 691 C C . ILE A 1 86 ? -3.405 -2.171 3.912 1.00 97.69 86 ILE A C 1
ATOM 693 O O . ILE A 1 86 ? -3.902 -3.234 3.570 1.00 97.69 86 ILE A O 1
ATOM 697 N N . ASP A 1 87 ? -3.340 -1.792 5.180 1.00 98.25 87 ASP A N 1
ATOM 698 C CA . ASP A 1 87 ? -3.970 -2.534 6.269 1.00 98.25 87 ASP A CA 1
ATOM 699 C C . ASP A 1 87 ? -4.963 -1.620 6.985 1.00 98.25 87 ASP A C 1
ATOM 701 O O . ASP A 1 87 ? -4.752 -0.414 7.119 1.00 98.25 87 ASP A O 1
ATOM 705 N N . THR A 1 88 ? -6.088 -2.165 7.425 1.00 97.44 88 THR A N 1
ATOM 706 C CA . THR A 1 88 ? -7.125 -1.423 8.140 1.00 97.44 88 THR A CA 1
ATOM 707 C C . THR A 1 88 ? -7.761 -2.312 9.191 1.00 97.44 88 THR A C 1
ATOM 709 O O . THR A 1 88 ? -8.170 -3.429 8.897 1.00 97.44 88 THR A O 1
ATOM 712 N N . VAL A 1 89 ? -7.879 -1.806 10.411 1.00 97.50 89 VAL A N 1
ATOM 713 C CA . VAL A 1 89 ? -8.575 -2.456 11.522 1.00 97.50 89 VAL A CA 1
ATOM 714 C C . VAL A 1 89 ? -9.517 -1.439 12.138 1.00 97.50 89 VAL A C 1
ATOM 716 O O . VAL A 1 89 ? -9.109 -0.322 12.436 1.00 97.50 89 VAL A O 1
ATOM 719 N N . LEU A 1 90 ? -10.777 -1.813 12.323 1.00 95.94 90 LEU A N 1
ATOM 720 C CA . LEU A 1 90 ? -11.790 -0.993 12.971 1.00 95.94 90 LEU A CA 1
ATOM 721 C C . LEU A 1 90 ? -12.525 -1.838 14.007 1.00 95.94 90 LEU A C 1
ATOM 723 O O . LEU A 1 90 ? -13.233 -2.788 13.683 1.00 95.94 90 LEU A O 1
ATOM 727 N N . THR A 1 91 ? -12.386 -1.446 15.257 1.00 95.19 91 THR A N 1
ATOM 728 C CA . THR A 1 91 ? -13.142 -1.912 16.414 1.00 95.19 91 THR A CA 1
ATOM 729 C C . THR A 1 91 ? -13.607 -0.676 17.195 1.00 95.19 91 THR A C 1
ATOM 731 O O . THR A 1 91 ? -13.075 0.420 16.979 1.00 95.19 91 THR A O 1
ATOM 734 N N . PRO A 1 92 ? -14.575 -0.799 18.120 1.00 93.69 92 PRO A N 1
ATOM 735 C CA . PRO A 1 92 ? -14.975 0.316 18.976 1.00 93.69 92 PRO A CA 1
ATOM 736 C C . PRO A 1 92 ? -13.808 0.970 19.731 1.00 93.69 92 PRO A C 1
ATOM 738 O O . PRO A 1 92 ? -13.812 2.182 19.923 1.00 93.69 92 PRO A O 1
ATOM 741 N N . SER A 1 93 ? -12.807 0.185 20.133 1.00 92.94 93 SER A N 1
ATOM 742 C CA . SER A 1 93 ? -11.635 0.656 20.876 1.00 92.94 93 SER A CA 1
ATOM 743 C C . SER A 1 93 ? -10.451 1.035 19.989 1.00 92.94 93 SER A C 1
ATOM 745 O O . SER A 1 93 ? -9.605 1.804 20.417 1.00 92.94 93 SER A O 1
ATOM 747 N N . GLU A 1 94 ? -10.354 0.518 18.769 1.00 95.25 94 GLU A N 1
ATOM 748 C CA . GLU A 1 94 ? -9.186 0.725 17.914 1.00 95.25 94 GLU A CA 1
ATOM 749 C C . GLU A 1 94 ? -9.603 0.891 16.461 1.00 95.25 94 GLU A C 1
ATOM 751 O O . GLU A 1 94 ? -10.134 -0.029 15.845 1.00 95.25 94 GLU A O 1
ATOM 756 N N . GLN A 1 95 ? -9.317 2.058 15.898 1.00 97.75 95 GLN A N 1
ATOM 757 C CA . GLN A 1 95 ? -9.476 2.331 14.477 1.00 97.75 95 GLN A CA 1
ATOM 758 C C . GLN A 1 95 ? -8.107 2.703 13.935 1.00 97.75 95 GLN A C 1
ATOM 760 O O . GLN A 1 95 ? -7.501 3.661 14.405 1.00 97.75 95 GLN A O 1
ATOM 765 N N . LYS A 1 96 ? -7.596 1.947 12.974 1.00 98.00 96 LYS A N 1
ATOM 766 C CA . LYS A 1 96 ? -6.256 2.125 12.431 1.00 98.00 96 LYS A CA 1
ATOM 767 C C . LYS A 1 96 ? -6.248 1.797 10.950 1.00 98.00 96 LYS A C 1
ATOM 769 O O . LYS A 1 96 ? -6.795 0.780 10.541 1.00 98.00 96 LYS A O 1
ATOM 774 N N . ALA A 1 97 ? -5.594 2.631 10.159 1.00 97.88 97 ALA A N 1
ATOM 775 C CA . ALA A 1 97 ? -5.319 2.387 8.756 1.00 97.88 97 ALA A CA 1
ATOM 776 C C . ALA A 1 97 ? -3.850 2.698 8.478 1.00 97.88 97 ALA A C 1
ATOM 778 O O . ALA A 1 97 ? -3.351 3.743 8.889 1.00 97.88 97 ALA A O 1
ATOM 779 N N . THR A 1 98 ? -3.156 1.807 7.783 1.00 98.06 98 THR A N 1
ATOM 780 C CA . THR A 1 98 ? -1.773 2.017 7.353 1.00 98.06 98 THR A CA 1
ATOM 781 C C . THR A 1 98 ? -1.659 1.795 5.861 1.00 98.06 98 THR A C 1
ATOM 783 O O . THR A 1 98 ? -2.215 0.831 5.346 1.00 98.06 98 THR A O 1
ATOM 786 N N . VAL A 1 99 ? -0.919 2.660 5.179 1.00 96.25 99 VAL A N 1
ATOM 787 C CA . VAL A 1 99 ? -0.605 2.555 3.754 1.00 96.25 99 VAL A CA 1
ATOM 788 C C . VAL A 1 99 ? 0.906 2.605 3.610 1.00 96.25 99 VAL A C 1
ATOM 790 O O . VAL A 1 99 ? 1.543 3.498 4.163 1.00 96.25 99 VAL A O 1
ATOM 793 N N . ARG A 1 100 ? 1.473 1.664 2.867 1.00 97.12 100 ARG A N 1
ATOM 794 C CA . ARG A 1 100 ? 2.890 1.610 2.519 1.00 97.12 100 ARG A CA 1
ATOM 795 C C . ARG A 1 100 ? 3.016 1.514 1.017 1.00 97.12 100 ARG A C 1
ATOM 797 O O . ARG A 1 100 ? 2.436 0.613 0.423 1.00 97.12 100 ARG A O 1
ATOM 804 N N . VAL A 1 101 ? 3.770 2.421 0.420 1.00 95.31 101 VAL A N 1
ATOM 805 C CA . VAL A 1 101 ? 4.048 2.436 -1.012 1.00 95.31 101 VAL A CA 1
ATOM 806 C C . VAL A 1 101 ? 5.551 2.466 -1.194 1.00 95.31 101 VAL A C 1
ATOM 808 O O . VAL A 1 101 ? 6.220 3.347 -0.663 1.00 95.31 101 VAL A O 1
ATOM 811 N N . LYS A 1 102 ? 6.066 1.525 -1.969 1.00 96.88 102 LYS A N 1
ATOM 812 C CA . LYS A 1 102 ? 7.430 1.512 -2.469 1.00 96.88 102 LYS A CA 1
ATOM 813 C C . LYS A 1 102 ? 7.361 1.479 -3.985 1.00 96.88 102 LYS A C 1
ATOM 815 O O . LYS A 1 102 ? 6.750 0.590 -4.560 1.00 96.88 102 LYS A O 1
ATOM 820 N N . SER A 1 103 ? 7.961 2.461 -4.630 1.00 93.50 103 SER A N 1
ATOM 821 C CA . SER A 1 103 ? 8.055 2.549 -6.079 1.00 93.50 103 SER A CA 1
ATOM 822 C C . SER A 1 103 ? 9.518 2.644 -6.460 1.00 93.50 103 SER A C 1
ATOM 824 O O . SER A 1 103 ? 10.278 3.367 -5.822 1.00 93.50 103 SER A O 1
ATOM 826 N N . LYS A 1 104 ? 9.915 1.944 -7.512 1.00 96.06 104 LYS A N 1
ATOM 827 C CA . LYS A 1 104 ? 11.249 2.037 -8.088 1.00 96.06 104 LYS A CA 1
ATOM 828 C C . LYS A 1 104 ? 11.122 2.206 -9.592 1.00 96.06 104 LYS A C 1
ATOM 830 O O . LYS A 1 104 ? 10.377 1.462 -10.220 1.00 96.06 104 LYS A O 1
ATOM 835 N N . PHE A 1 105 ? 11.821 3.182 -10.147 1.00 94.06 105 PHE A N 1
ATOM 836 C CA . PHE A 1 105 ? 11.963 3.378 -11.584 1.00 94.06 105 PHE A CA 1
ATOM 837 C C . PHE A 1 105 ? 13.453 3.420 -11.904 1.00 94.06 105 PHE A C 1
ATOM 839 O O . PHE A 1 105 ? 14.139 4.359 -11.496 1.00 94.06 105 PHE A O 1
ATOM 846 N N . ASN A 1 106 ? 13.969 2.397 -12.582 1.00 92.06 106 ASN A N 1
ATOM 847 C CA . ASN A 1 106 ? 15.405 2.173 -12.754 1.00 92.06 106 ASN A CA 1
ATOM 848 C C . ASN A 1 106 ? 16.141 2.299 -11.408 1.00 92.06 106 ASN A C 1
ATOM 850 O O . ASN A 1 106 ? 15.866 1.545 -10.478 1.00 92.06 106 ASN A O 1
ATOM 854 N N . ASN A 1 107 ? 17.029 3.283 -11.265 1.00 91.31 107 ASN A N 1
ATOM 855 C CA . ASN A 1 107 ? 17.800 3.506 -10.043 1.00 91.31 107 ASN A CA 1
ATOM 856 C C . ASN A 1 107 ? 17.148 4.517 -9.085 1.00 91.31 107 ASN A C 1
ATOM 858 O O . ASN A 1 107 ? 17.767 4.863 -8.085 1.00 91.31 107 ASN A O 1
ATOM 862 N N . HIS A 1 108 ? 15.928 4.984 -9.354 1.00 92.19 108 HIS A N 1
ATOM 863 C CA . HIS A 1 108 ? 15.223 5.956 -8.518 1.00 92.19 108 HIS A CA 1
ATOM 864 C C . HIS A 1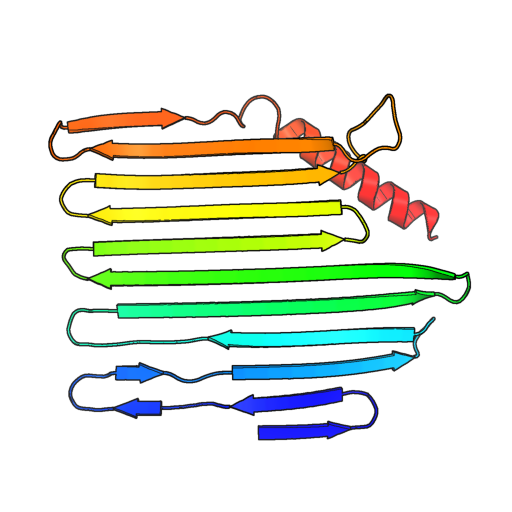 108 ? 14.190 5.258 -7.641 1.00 92.19 108 HIS A C 1
ATOM 866 O O . HIS A 1 108 ? 13.317 4.557 -8.153 1.00 92.19 108 HIS A O 1
ATOM 872 N N . GLU A 1 109 ? 14.266 5.456 -6.328 1.00 94.00 109 GLU A N 1
ATOM 873 C CA . GLU A 1 109 ? 13.375 4.821 -5.353 1.00 94.00 109 GLU A CA 1
ATOM 874 C C . GLU A 1 109 ? 12.530 5.869 -4.625 1.00 94.00 109 GLU A C 1
ATOM 876 O O . GLU A 1 109 ? 13.014 6.928 -4.239 1.00 94.00 109 GLU A O 1
ATOM 881 N N . PHE A 1 110 ? 11.255 5.564 -4.420 1.00 91.62 110 PHE A N 1
ATOM 882 C CA . PHE A 1 110 ? 10.323 6.357 -3.634 1.00 91.62 110 PHE A CA 1
ATOM 883 C C . PHE A 1 110 ? 9.619 5.448 -2.634 1.00 91.62 110 PHE A C 1
ATOM 885 O O . PHE A 1 110 ? 8.883 4.541 -3.025 1.00 91.62 110 PHE A O 1
ATOM 892 N N . ASN A 1 111 ? 9.808 5.712 -1.346 1.00 93.19 111 ASN A N 1
ATOM 893 C CA . ASN A 1 111 ? 9.141 5.010 -0.259 1.00 93.19 111 ASN A CA 1
ATOM 894 C C . ASN A 1 111 ? 8.229 5.970 0.494 1.00 93.19 111 ASN A C 1
ATOM 896 O O . ASN A 1 111 ? 8.595 7.112 0.767 1.00 93.19 111 ASN A O 1
ATOM 900 N N . LYS A 1 112 ? 7.047 5.499 0.877 1.00 91.50 112 LYS A N 1
ATOM 901 C CA . LYS A 1 112 ? 6.083 6.267 1.653 1.00 91.50 112 LYS A CA 1
ATOM 902 C C . LYS A 1 112 ? 5.321 5.366 2.608 1.00 91.50 112 LYS A C 1
ATOM 904 O O . LYS A 1 112 ? 4.716 4.383 2.193 1.00 91.50 112 LYS A O 1
ATOM 909 N N . ASP A 1 113 ? 5.251 5.791 3.856 1.00 94.75 113 ASP A N 1
ATOM 910 C CA . ASP A 1 113 ? 4.406 5.229 4.896 1.00 94.75 113 ASP A CA 1
ATOM 911 C C . ASP A 1 113 ? 3.392 6.283 5.342 1.00 94.75 113 ASP A C 1
ATOM 913 O O . ASP A 1 113 ? 3.711 7.457 5.526 1.00 94.75 113 ASP A O 1
ATOM 917 N N . LEU A 1 114 ? 2.150 5.861 5.532 1.00 94.12 114 LEU A N 1
ATOM 918 C CA . LEU A 1 114 ? 1.072 6.647 6.115 1.00 94.12 114 LEU A CA 1
ATOM 919 C C . LEU A 1 114 ? 0.376 5.784 7.163 1.00 94.12 114 LEU A C 1
ATOM 921 O O . LEU A 1 114 ? 0.101 4.609 6.932 1.00 94.12 114 LEU A O 1
ATOM 925 N N . SER A 1 115 ? 0.061 6.367 8.309 1.00 96.44 115 SER A N 1
ATOM 926 C CA . SER A 1 115 ? -0.655 5.721 9.399 1.00 96.44 115 SER A CA 1
ATOM 927 C C . SER A 1 115 ? -1.676 6.695 9.959 1.00 96.44 115 SER A C 1
ATOM 929 O O . SER A 1 115 ? -1.322 7.787 10.388 1.00 96.44 115 SER A O 1
ATOM 931 N N . ALA A 1 116 ? -2.939 6.302 9.975 1.00 96.44 116 ALA A N 1
ATOM 932 C CA . ALA A 1 116 ? -3.999 6.992 10.686 1.00 96.44 116 ALA A CA 1
ATOM 933 C C . ALA A 1 116 ? -4.500 6.074 11.796 1.00 96.44 116 ALA A C 1
ATOM 935 O O . ALA A 1 116 ? -4.705 4.882 11.570 1.00 96.44 116 ALA A O 1
ATOM 936 N N . TYR A 1 117 ? -4.685 6.602 12.998 1.00 97.94 117 TYR A N 1
ATOM 937 C CA . TYR A 1 117 ? -5.157 5.816 14.129 1.00 97.94 117 TYR A CA 1
ATOM 938 C C . TYR A 1 117 ? -5.996 6.640 15.093 1.00 97.94 117 TYR A C 1
ATOM 940 O O . TYR A 1 117 ? -5.805 7.842 15.257 1.00 97.94 117 TYR A O 1
ATOM 948 N N . ASN A 1 118 ? -6.904 5.958 15.771 1.00 97.00 118 ASN A N 1
ATOM 949 C CA . ASN A 1 118 ? -7.770 6.471 16.811 1.00 97.00 118 ASN A CA 1
ATOM 950 C C . ASN A 1 118 ? -7.980 5.352 17.843 1.00 97.00 118 ASN A C 1
ATOM 952 O O . ASN A 1 118 ? -8.625 4.344 17.556 1.00 97.00 118 ASN A O 1
ATOM 956 N N . THR A 1 119 ? -7.408 5.534 19.028 1.00 96.44 119 THR A N 1
ATOM 957 C CA . THR A 1 119 ? -7.511 4.659 20.209 1.00 96.44 119 THR A CA 1
ATOM 958 C C . THR A 1 119 ? -8.057 5.473 21.390 1.00 96.44 119 THR A C 1
ATOM 960 O O . THR A 1 119 ? -8.217 6.694 21.250 1.00 96.44 119 THR A O 1
ATOM 963 N N . PRO A 1 120 ? -8.366 4.886 22.560 1.00 96.62 120 PRO A N 1
ATOM 964 C CA . PRO A 1 120 ? -8.867 5.649 23.703 1.00 96.62 120 PRO A CA 1
ATOM 965 C C . PRO A 1 120 ? -7.871 6.703 24.202 1.00 96.62 120 PRO A C 1
ATOM 967 O O . PRO A 1 120 ? -8.291 7.738 24.706 1.00 96.62 120 PRO A O 1
ATOM 970 N N . GLU A 1 121 ? -6.573 6.487 23.989 1.00 95.81 121 GLU A N 1
ATOM 971 C CA . GLU A 1 121 ? -5.485 7.348 24.464 1.00 95.81 121 GLU A CA 1
ATOM 972 C C . GLU A 1 121 ? -5.071 8.390 23.428 1.00 95.81 121 GLU A C 1
ATOM 974 O O . GLU A 1 121 ? -4.593 9.462 23.790 1.00 95.81 121 GLU A O 1
ATOM 979 N N . ARG A 1 122 ? -5.205 8.093 22.129 1.00 95.38 122 ARG A N 1
ATOM 980 C CA . ARG A 1 122 ? -4.638 8.951 21.086 1.00 95.38 122 ARG A CA 1
ATOM 981 C C . ARG A 1 122 ? -5.380 8.901 19.765 1.00 95.38 122 ARG A C 1
ATOM 983 O O . ARG A 1 122 ? -5.949 7.891 19.372 1.00 95.38 122 ARG A O 1
ATOM 990 N N . LEU A 1 123 ? -5.322 10.011 19.052 1.00 96.00 123 LEU A N 1
ATOM 991 C CA . LEU A 1 123 ? -5.806 10.168 17.689 1.00 96.00 123 LEU A CA 1
ATOM 992 C C . LEU A 1 123 ? -4.674 10.782 16.874 1.00 96.00 123 LEU A C 1
ATOM 994 O O . LEU A 1 123 ? -4.059 11.747 17.320 1.00 96.00 123 LEU A O 1
ATOM 998 N N . GLY A 1 124 ? -4.387 10.261 15.691 1.00 94.75 124 GLY A N 1
ATOM 999 C CA . GLY A 1 124 ? -3.349 10.861 14.875 1.00 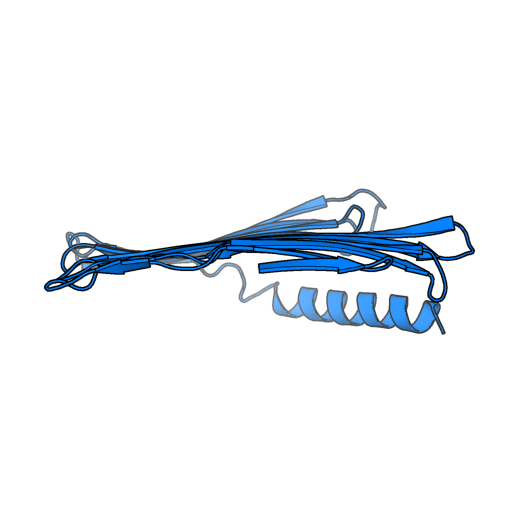94.75 124 GLY A CA 1
ATOM 1000 C C . GLY A 1 124 ? -3.288 10.366 13.448 1.00 94.75 124 GLY A C 1
ATOM 1001 O O . GLY A 1 124 ? -3.811 9.309 13.101 1.00 94.75 124 GLY A O 1
ATOM 1002 N N . VAL A 1 125 ? -2.619 11.172 12.635 1.00 94.94 125 VAL A N 1
ATOM 1003 C CA . VAL A 1 125 ? -2.188 10.854 11.280 1.00 94.94 125 VAL A CA 1
ATOM 1004 C C . VAL A 1 125 ? -0.693 11.122 11.216 1.00 94.94 125 VAL A C 1
ATOM 1006 O O . VAL A 1 125 ? -0.228 12.181 11.626 1.00 94.94 125 VAL A O 1
ATOM 1009 N N . GLU A 1 126 ? 0.065 10.162 10.717 1.00 94.69 126 GLU A N 1
ATOM 1010 C CA . GLU A 1 126 ? 1.513 10.217 10.568 1.00 94.69 126 GLU A CA 1
ATOM 1011 C C . GLU A 1 126 ? 1.860 9.798 9.148 1.00 94.69 126 GLU A C 1
ATOM 1013 O O . GLU A 1 126 ? 1.331 8.800 8.663 1.00 94.69 126 GLU A O 1
ATOM 1018 N N . MET A 1 127 ? 2.748 10.530 8.488 1.00 92.44 127 MET A N 1
ATOM 1019 C CA . MET A 1 127 ? 3.369 10.097 7.248 1.00 92.44 127 MET A CA 1
ATOM 1020 C C . MET A 1 127 ? 4.878 10.229 7.341 1.00 92.44 127 MET A C 1
ATOM 1022 O O . MET A 1 127 ? 5.401 11.156 7.961 1.00 92.44 127 MET A O 1
ATOM 1026 N N . SER A 1 128 ? 5.568 9.342 6.653 1.00 92.50 128 SER A N 1
ATOM 1027 C CA . SER A 1 128 ? 6.993 9.443 6.394 1.00 92.50 128 SER A CA 1
ATOM 1028 C C . SER A 1 128 ? 7.283 8.957 4.990 1.00 92.50 128 SER A C 1
ATOM 1030 O O . SER A 1 128 ? 6.491 8.227 4.397 1.00 92.50 128 SER A O 1
ATOM 1032 N N . GLY A 1 129 ? 8.416 9.353 4.445 1.00 90.94 129 GLY A N 1
ATOM 1033 C CA . GLY A 1 129 ? 8.869 8.819 3.179 1.00 90.94 129 GLY A CA 1
ATOM 1034 C C . GLY A 1 129 ? 10.320 9.138 2.912 1.00 90.94 129 GLY A C 1
ATOM 1035 O O . GLY A 1 129 ? 10.939 9.946 3.610 1.00 90.94 129 GLY A O 1
ATOM 1036 N N . SER A 1 130 ? 10.845 8.461 1.902 1.00 91.44 130 SER A N 1
ATOM 1037 C CA . SER A 1 130 ? 12.165 8.717 1.365 1.00 91.44 130 SER A CA 1
ATOM 1038 C C . SER A 1 130 ? 12.142 8.727 -0.155 1.00 91.44 130 SER A C 1
ATOM 1040 O O . SER A 1 130 ? 11.348 8.026 -0.785 1.00 91.44 130 SER A O 1
ATOM 1042 N N . ILE A 1 131 ? 13.010 9.542 -0.741 1.00 90.12 131 ILE A N 1
ATOM 1043 C CA . ILE A 1 131 ? 13.264 9.588 -2.177 1.00 90.12 131 ILE A CA 1
ATOM 1044 C C . ILE A 1 131 ? 14.759 9.377 -2.363 1.00 90.12 131 ILE A C 1
ATOM 1046 O O . ILE A 1 131 ? 15.545 10.127 -1.796 1.00 90.12 131 ILE A O 1
ATOM 1050 N N . ILE A 1 132 ? 15.139 8.368 -3.137 1.00 91.50 132 ILE A N 1
ATOM 1051 C CA . ILE A 1 132 ? 16.524 8.082 -3.504 1.00 91.50 132 ILE A CA 1
ATOM 1052 C C . ILE A 1 132 ? 16.651 8.403 -4.985 1.00 91.50 132 ILE A C 1
ATOM 1054 O O . ILE A 1 132 ? 16.141 7.660 -5.827 1.00 91.50 132 ILE A O 1
ATOM 1058 N N . THR A 1 133 ? 17.241 9.548 -5.318 1.00 87.19 133 THR A N 1
ATOM 1059 C CA . THR A 1 133 ? 17.336 10.006 -6.709 1.00 87.19 133 THR A CA 1
ATOM 1060 C C . THR A 1 133 ? 18.442 11.037 -6.903 1.00 87.19 133 THR A C 1
ATOM 1062 O O . THR A 1 133 ? 18.767 11.786 -5.990 1.00 87.19 133 THR A O 1
ATOM 1065 N N . ASN A 1 134 ? 19.010 11.099 -8.103 1.00 86.31 134 ASN A N 1
ATOM 1066 C CA . ASN A 1 134 ? 19.925 12.157 -8.534 1.00 86.31 134 ASN A CA 1
ATOM 1067 C C . ASN A 1 134 ? 19.210 13.275 -9.322 1.00 86.31 134 ASN A C 1
ATOM 1069 O O . ASN A 1 134 ? 19.841 14.257 -9.692 1.00 86.31 134 ASN A O 1
ATOM 1073 N N . ILE A 1 135 ? 17.899 13.157 -9.581 1.00 82.69 135 ILE A N 1
ATOM 1074 C CA . ILE A 1 135 ? 17.148 14.073 -10.467 1.00 82.69 135 ILE A CA 1
ATOM 1075 C C . ILE A 1 135 ? 17.115 15.514 -9.927 1.00 82.69 135 ILE A C 1
ATOM 1077 O O . ILE A 1 135 ? 17.028 16.463 -10.704 1.00 82.69 135 ILE A O 1
ATOM 1081 N N . PHE A 1 136 ? 17.192 15.689 -8.607 1.00 74.88 136 PHE A N 1
ATOM 1082 C CA . PHE A 1 136 ? 17.230 17.008 -7.964 1.00 74.88 136 PHE A CA 1
ATOM 1083 C C . PHE A 1 136 ? 18.652 17.565 -7.818 1.00 74.88 136 PHE A C 1
ATOM 1085 O O . PHE A 1 136 ? 18.828 18.706 -7.392 1.00 74.88 136 PHE A O 1
ATOM 1092 N N . ASN A 1 137 ? 19.672 16.772 -8.150 1.00 73.25 137 ASN A N 1
ATOM 1093 C CA . ASN A 1 137 ? 21.057 17.153 -7.947 1.00 73.25 137 ASN A CA 1
ATOM 1094 C C . ASN A 1 137 ? 21.530 18.088 -9.070 1.00 73.25 137 ASN A C 1
ATOM 1096 O O . ASN A 1 137 ? 21.325 17.833 -10.256 1.00 73.25 137 ASN A O 1
ATOM 1100 N N . THR A 1 138 ? 22.179 19.186 -8.688 1.00 69.69 138 THR A N 1
ATOM 1101 C CA . THR A 1 138 ? 22.778 20.161 -9.613 1.00 69.69 138 THR A CA 1
ATOM 1102 C C . THR A 1 138 ? 24.298 20.023 -9.721 1.00 69.69 138 THR A C 1
ATOM 1104 O O . THR A 1 138 ? 24.910 20.725 -10.525 1.00 69.69 138 THR A O 1
ATOM 1107 N N . VAL A 1 139 ? 24.910 19.138 -8.922 1.00 73.12 139 VAL A N 1
ATOM 1108 C CA . VAL A 1 139 ? 26.367 19.058 -8.728 1.00 73.12 139 VAL A CA 1
ATOM 1109 C C . VAL A 1 139 ? 26.955 17.701 -9.132 1.00 73.12 139 VAL A C 1
ATOM 1111 O O . VAL A 1 139 ? 28.049 17.681 -9.689 1.00 73.12 139 VAL A O 1
ATOM 1114 N N . ASP A 1 140 ? 26.260 16.585 -8.885 1.00 75.75 140 ASP A N 1
ATOM 1115 C CA . ASP A 1 140 ? 26.768 15.225 -9.146 1.00 75.75 140 ASP A CA 1
ATOM 1116 C C . ASP A 1 140 ? 25.689 14.295 -9.743 1.00 75.75 140 ASP A C 1
ATOM 1118 O O . ASP A 1 140 ? 24.490 14.549 -9.626 1.00 75.75 140 ASP A O 1
ATOM 1122 N N . SER A 1 141 ? 26.111 13.212 -10.395 1.00 80.44 141 SER A N 1
ATOM 1123 C CA . SER A 1 141 ? 25.254 12.161 -10.954 1.00 80.44 141 SER A CA 1
ATOM 1124 C C . SER A 1 141 ? 24.861 11.073 -9.952 1.00 80.44 141 SER A C 1
ATOM 1126 O O . SER A 1 141 ? 24.053 10.208 -10.294 1.00 80.44 141 SER A O 1
ATOM 1128 N N . ASP A 1 142 ? 25.393 11.101 -8.732 1.00 86.44 142 ASP A N 1
ATOM 1129 C CA . ASP A 1 142 ? 25.064 10.121 -7.699 1.00 86.44 142 ASP A CA 1
ATOM 1130 C C . ASP A 1 142 ? 23.672 10.355 -7.094 1.00 86.44 142 ASP A C 1
ATOM 1132 O O . ASP A 1 142 ? 23.223 11.489 -6.890 1.00 86.44 142 ASP A O 1
ATOM 1136 N N . ASN A 1 143 ? 22.974 9.253 -6.803 1.00 85.31 143 ASN A N 1
ATOM 1137 C CA . ASN A 1 143 ? 21.683 9.286 -6.122 1.00 85.31 143 ASN A CA 1
ATOM 1138 C C . ASN A 1 143 ? 21.841 9.809 -4.690 1.00 85.31 143 ASN A C 1
ATOM 1140 O O . ASN A 1 143 ? 22.704 9.339 -3.951 1.00 85.31 143 ASN A O 1
ATOM 1144 N N . GLN A 1 144 ? 20.958 10.719 -4.282 1.00 86.00 144 GLN A N 1
ATOM 1145 C CA . GLN A 1 144 ? 20.907 11.249 -2.923 1.00 86.00 144 GLN A CA 1
ATOM 1146 C C . GLN A 1 144 ? 19.642 10.794 -2.200 1.00 86.00 144 GLN A C 1
ATOM 1148 O O . GLN A 1 144 ? 18.585 10.631 -2.815 1.00 86.00 144 GLN A O 1
ATOM 1153 N N . ASP A 1 145 ? 19.768 10.611 -0.885 1.00 87.75 145 ASP A N 1
ATOM 1154 C CA . ASP A 1 145 ? 18.661 10.261 -0.005 1.00 87.75 145 ASP A CA 1
ATOM 1155 C C . ASP A 1 145 ? 17.987 11.525 0.534 1.00 87.75 145 ASP A C 1
ATOM 1157 O O . ASP A 1 145 ? 18.591 12.332 1.245 1.00 87.75 145 ASP A O 1
ATOM 1161 N N . HIS A 1 146 ? 16.698 11.660 0.259 1.00 87.12 146 HIS A N 1
ATOM 1162 C CA . HIS A 1 146 ? 15.847 12.713 0.794 1.00 87.12 146 HIS A CA 1
ATOM 1163 C C . HIS A 1 146 ? 14.809 12.085 1.711 1.00 87.12 146 HIS A C 1
ATOM 1165 O O . HIS A 1 146 ? 14.090 11.180 1.295 1.00 87.12 146 HIS A O 1
ATOM 1171 N N . PHE A 1 147 ? 14.701 12.567 2.948 1.00 87.62 147 PHE A N 1
ATOM 1172 C CA . PHE A 1 147 ? 13.753 12.049 3.932 1.00 87.62 147 PHE A CA 1
ATOM 1173 C C . PHE A 1 147 ? 12.737 13.097 4.318 1.00 87.62 147 PHE A C 1
ATOM 1175 O O . PHE A 1 147 ? 13.048 14.281 4.436 1.00 87.62 147 PHE A O 1
ATOM 1182 N N . PHE A 1 148 ? 11.526 12.637 4.594 1.00 86.38 148 PHE A N 1
ATOM 1183 C CA . PHE A 1 148 ? 10.462 13.523 4.999 1.00 86.38 148 PHE A CA 1
ATOM 1184 C C . PHE A 1 148 ? 9.514 12.869 5.998 1.00 86.38 148 PHE A C 1
ATOM 1186 O O . PHE A 1 148 ? 9.281 11.661 5.956 1.00 86.38 148 PHE A O 1
ATOM 1193 N N . SER A 1 149 ? 8.946 13.658 6.913 1.00 89.06 149 SER A N 1
ATOM 1194 C CA . SER A 1 149 ? 7.938 13.167 7.859 1.00 89.06 149 SER A CA 1
ATOM 1195 C C . SER A 1 149 ? 6.964 14.261 8.276 1.00 89.06 149 SER A C 1
ATOM 1197 O O . SER A 1 149 ? 7.375 15.380 8.534 1.00 89.06 149 SER A O 1
ATOM 1199 N N . ALA A 1 150 ? 5.670 13.966 8.342 1.00 87.44 150 ALA A N 1
ATOM 1200 C CA . ALA A 1 150 ? 4.648 14.874 8.865 1.00 87.44 150 ALA A CA 1
ATOM 1201 C C . ALA A 1 150 ? 3.756 14.118 9.831 1.00 87.44 150 ALA A C 1
ATOM 1203 O O . ALA A 1 150 ? 3.489 12.931 9.652 1.00 87.44 150 ALA A O 1
ATOM 1204 N N . PHE A 1 151 ? 3.240 14.814 10.834 1.00 90.38 151 PHE A N 1
ATOM 1205 C CA . PHE A 1 151 ? 2.247 14.232 11.716 1.00 90.38 151 PHE A CA 1
ATOM 1206 C C . PHE A 1 151 ? 1.296 15.271 12.292 1.00 90.38 151 PHE A C 1
ATOM 1208 O O . PHE A 1 151 ? 1.656 16.418 12.540 1.00 90.38 151 PHE A O 1
ATOM 1215 N N . LEU A 1 152 ? 0.090 14.815 12.591 1.00 91.69 152 LEU A N 1
ATOM 1216 C CA . LEU A 1 152 ? -0.878 15.470 13.451 1.00 91.69 152 LEU A CA 1
ATOM 1217 C C . LEU A 1 152 ? -1.271 14.451 14.519 1.00 91.69 152 LEU A C 1
ATOM 1219 O O . LEU A 1 152 ? -1.761 13.376 14.187 1.00 91.69 152 LEU A O 1
ATOM 1223 N N . LYS A 1 153 ? -1.048 14.768 15.792 1.00 93.75 153 LYS A N 1
ATOM 1224 C CA . LYS A 1 153 ? -1.313 13.880 16.930 1.00 93.75 153 LYS A CA 1
ATOM 1225 C C . LYS A 1 153 ? -2.111 14.616 17.997 1.00 93.75 153 LYS A C 1
ATOM 1227 O O . LYS A 1 153 ? -1.897 15.799 18.252 1.00 93.75 153 LYS A O 1
ATOM 1232 N N . TYR A 1 154 ? -3.004 13.890 18.641 1.00 92.50 154 TYR A N 1
ATOM 1233 C CA . TYR A 1 154 ? -3.778 14.318 19.790 1.00 92.50 154 TYR A CA 1
ATOM 1234 C C . TYR A 1 154 ? -3.691 13.233 20.858 1.00 92.50 154 TYR A C 1
ATOM 1236 O O . TYR A 1 154 ? -4.078 12.090 20.610 1.00 92.50 154 TYR A O 1
ATOM 1244 N N . ASP A 1 155 ? -3.171 13.590 22.026 1.00 93.50 155 ASP A N 1
ATOM 1245 C CA . ASP A 1 155 ? -3.183 12.759 23.225 1.00 93.50 155 ASP A CA 1
ATOM 1246 C C . ASP A 1 155 ? -4.429 13.117 24.043 1.00 93.50 155 ASP A C 1
ATOM 1248 O O . ASP A 1 155 ? -4.590 14.243 24.523 1.00 93.50 155 ASP A O 1
ATOM 1252 N N . LYS A 1 156 ? -5.327 12.143 24.172 1.00 93.81 156 LYS A N 1
ATOM 1253 C CA . LYS A 1 156 ? -6.615 12.266 24.860 1.00 93.81 156 LYS A CA 1
ATOM 1254 C C . LYS A 1 156 ? -6.459 12.265 26.377 1.00 93.81 156 LYS A C 1
ATOM 1256 O O . LYS A 1 156 ? -7.279 12.875 27.055 1.00 93.81 156 LYS A O 1
ATOM 1261 N N . ASN A 1 157 ? -5.413 11.629 26.905 1.00 92.88 157 ASN A N 1
ATOM 1262 C CA . ASN A 1 157 ? -5.163 11.543 28.343 1.00 92.88 157 ASN A CA 1
ATOM 1263 C C . ASN A 1 157 ? -4.685 12.888 28.894 1.00 92.88 157 ASN A C 1
ATOM 1265 O O . ASN A 1 157 ? -5.121 13.315 29.960 1.00 92.88 157 ASN A O 1
ATOM 1269 N N . SER A 1 158 ? -3.801 13.561 28.155 1.00 93.25 158 SER A N 1
ATOM 1270 C CA . SER A 1 158 ? -3.250 14.869 28.535 1.00 93.25 158 SER A CA 1
ATOM 1271 C C . SER A 1 158 ? -3.966 16.060 27.884 1.00 93.25 158 SER A C 1
ATOM 1273 O O . SER A 1 158 ? -3.647 17.208 28.189 1.00 93.25 158 SER A O 1
ATOM 1275 N N . ASN A 1 159 ? -4.933 15.806 26.993 1.00 89.62 159 ASN A N 1
ATOM 1276 C CA . ASN A 1 159 ? -5.594 16.805 26.147 1.00 89.62 159 ASN A CA 1
ATOM 1277 C C . ASN A 1 159 ? -4.597 17.672 25.345 1.00 89.62 159 ASN A C 1
ATOM 1279 O O . ASN A 1 159 ? -4.829 18.861 25.113 1.00 89.62 159 ASN A O 1
ATOM 1283 N N . SER A 1 160 ? -3.476 17.082 24.918 1.00 88.12 160 SER A N 1
ATOM 1284 C CA . SER A 1 160 ? -2.395 17.785 24.221 1.00 88.12 160 SER A CA 1
ATOM 1285 C C . SER A 1 160 ? -2.398 17.502 22.717 1.00 88.12 160 SER A C 1
ATOM 1287 O O . SER A 1 160 ? -2.797 16.431 22.261 1.00 88.12 160 SER A O 1
ATOM 1289 N N . ARG A 1 161 ? -1.989 18.494 21.917 1.00 87.44 161 ARG A N 1
ATOM 1290 C CA . ARG A 1 161 ? -1.974 18.436 20.446 1.00 87.44 161 ARG A CA 1
ATOM 1291 C C . ARG A 1 161 ? -0.559 18.676 19.942 1.00 87.44 161 ARG A C 1
ATOM 1293 O O . ARG A 1 161 ? 0.108 19.589 20.420 1.00 87.44 161 ARG A O 1
ATOM 1300 N N . ALA A 1 162 ? -0.137 17.904 18.950 1.00 83.62 162 ALA A N 1
ATOM 1301 C CA . ALA A 1 162 ? 1.147 18.067 18.287 1.00 83.62 162 ALA A CA 1
ATOM 1302 C C . ALA A 1 162 ? 0.956 18.057 16.767 1.00 83.62 162 ALA A C 1
ATOM 1304 O O . ALA A 1 162 ? 0.249 17.206 16.227 1.00 83.62 162 ALA A O 1
ATOM 1305 N N . LEU A 1 163 ? 1.589 19.005 16.081 1.00 85.19 163 LEU A N 1
ATOM 1306 C CA . LEU A 1 163 ? 1.550 19.150 14.630 1.00 85.19 163 LEU A CA 1
ATOM 1307 C C . LEU A 1 163 ? 2.972 19.362 14.119 1.00 85.19 163 LEU A C 1
ATOM 1309 O O . LEU A 1 163 ? 3.694 20.207 14.640 1.00 85.19 163 LEU A O 1
ATOM 1313 N N . SER A 1 164 ? 3.342 18.621 13.084 1.00 80.81 164 SER A N 1
ATOM 1314 C CA . SER A 1 164 ? 4.565 18.820 12.318 1.00 80.81 164 SER A CA 1
ATOM 1315 C C . SER A 1 164 ? 4.238 18.675 10.836 1.00 80.81 164 SER A C 1
ATOM 1317 O O . SER A 1 164 ? 3.790 17.614 10.400 1.00 80.81 164 SER A O 1
ATOM 1319 N N . LEU A 1 165 ? 4.423 19.754 10.074 1.00 70.81 165 LEU A N 1
ATOM 1320 C CA . LEU A 1 165 ? 4.193 19.812 8.627 1.00 70.81 165 LEU A CA 1
ATOM 1321 C C . LEU A 1 165 ? 5.422 20.416 7.929 1.00 70.81 165 LEU A C 1
ATOM 1323 O O . LEU A 1 165 ? 5.341 21.534 7.429 1.00 70.81 165 LEU A O 1
ATOM 1327 N N . PRO A 1 166 ? 6.560 19.710 7.862 1.00 59.69 166 PRO A N 1
ATOM 1328 C CA . PRO A 1 166 ? 7.789 20.264 7.287 1.00 59.69 166 PRO A CA 1
ATOM 1329 C C . PRO A 1 166 ? 7.762 20.417 5.752 1.00 59.69 166 PRO A C 1
ATOM 1331 O O . PRO A 1 166 ? 8.782 20.722 5.157 1.00 59.69 166 PRO A O 1
ATOM 1334 N N . PHE A 1 167 ? 6.614 20.212 5.094 1.00 54.56 167 PHE A N 1
ATOM 1335 C CA . PHE A 1 167 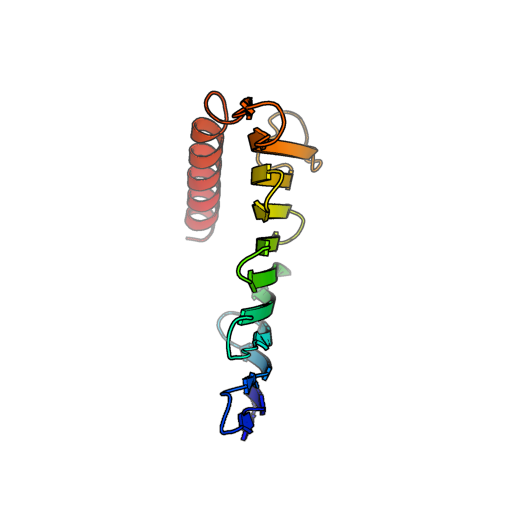? 6.482 20.156 3.627 1.00 54.56 167 PHE A CA 1
ATOM 1336 C C . PHE A 1 167 ? 5.990 21.435 2.970 1.00 54.56 167 PHE A C 1
ATOM 1338 O O . PHE A 1 167 ? 5.990 21.514 1.742 1.00 54.56 167 PHE A O 1
ATOM 1345 N N . ILE A 1 168 ? 5.466 22.384 3.746 1.00 50.44 168 ILE A N 1
ATOM 1346 C CA . ILE A 1 168 ? 4.743 23.519 3.160 1.00 50.44 168 ILE A CA 1
ATOM 1347 C C . ILE A 1 168 ? 5.704 24.478 2.440 1.00 50.44 168 ILE A C 1
ATOM 1349 O O . ILE A 1 168 ? 5.278 25.137 1.494 1.00 50.44 168 ILE A O 1
ATOM 1353 N N . ASP A 1 169 ? 6.994 24.469 2.784 1.00 47.50 169 ASP A N 1
ATOM 1354 C CA . ASP A 1 169 ? 7.941 25.447 2.248 1.00 47.50 169 ASP A CA 1
ATOM 1355 C C . ASP A 1 169 ? 8.747 24.958 1.020 1.00 47.50 169 ASP A C 1
ATOM 1357 O O . ASP A 1 169 ? 9.098 25.783 0.181 1.00 47.50 169 ASP A O 1
ATOM 1361 N N . GLU A 1 170 ? 8.979 23.647 0.834 1.00 50.88 170 GLU A N 1
ATOM 1362 C CA . GLU A 1 170 ? 9.890 23.135 -0.225 1.00 50.88 170 GLU A CA 1
ATOM 1363 C C . GLU A 1 170 ? 9.226 22.174 -1.241 1.00 50.88 170 GLU A C 1
ATOM 1365 O O . GLU A 1 170 ? 9.536 22.188 -2.433 1.00 50.88 170 GLU A O 1
ATOM 1370 N N . PHE A 1 171 ? 8.212 21.404 -0.831 1.00 47.84 171 PHE A N 1
ATOM 1371 C CA . PHE A 1 171 ? 7.623 20.325 -1.645 1.00 47.84 171 PHE A CA 1
ATOM 1372 C C . PHE A 1 171 ? 6.871 20.763 -2.930 1.00 47.84 171 PHE A C 1
ATOM 1374 O O . PHE A 1 171 ? 6.888 20.021 -3.920 1.00 47.84 171 PHE A O 1
ATOM 1381 N N . PRO A 1 172 ? 6.197 21.937 -2.990 1.00 49.16 172 PRO A N 1
ATOM 1382 C CA . PRO A 1 172 ? 5.569 22.412 -4.227 1.00 49.16 172 PRO A CA 1
ATOM 1383 C C . PRO A 1 172 ? 6.5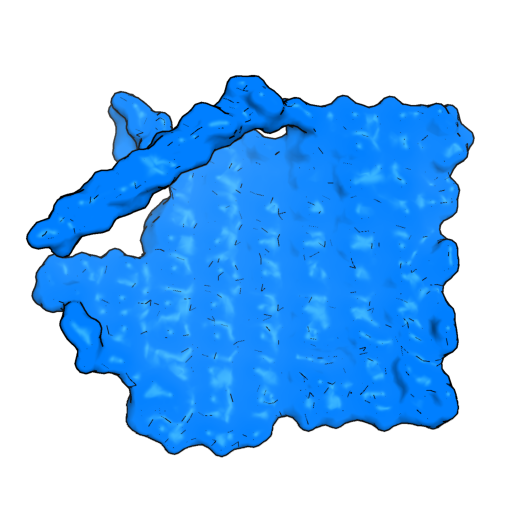82 22.721 -5.338 1.00 49.16 172 PRO A C 1
ATOM 1385 O O . PRO A 1 172 ? 6.249 22.592 -6.519 1.00 49.16 172 PRO A O 1
ATOM 1388 N N . PHE A 1 173 ? 7.804 23.124 -4.970 1.00 48.41 173 PHE A N 1
ATOM 1389 C CA . PHE A 1 173 ? 8.861 23.459 -5.921 1.00 48.41 173 PHE A CA 1
ATOM 1390 C C . PHE A 1 173 ? 9.401 22.186 -6.587 1.00 48.41 173 PHE A C 1
ATOM 1392 O O . PHE A 1 173 ? 9.491 22.125 -7.814 1.00 48.41 173 PHE A O 1
ATOM 1399 N N . ASP A 1 174 ? 9.618 21.115 -5.825 1.00 54.22 174 ASP A N 1
ATOM 1400 C CA . ASP A 1 174 ? 10.188 19.855 -6.331 1.00 54.22 174 ASP A CA 1
ATOM 1401 C C . ASP A 1 174 ? 9.242 19.077 -7.263 1.00 54.22 174 ASP A C 1
ATOM 1403 O O . ASP A 1 174 ? 9.678 18.446 -8.232 1.00 54.22 174 ASP A O 1
ATOM 1407 N N . LEU A 1 175 ? 7.923 19.174 -7.054 1.00 53.59 175 LEU A N 1
ATOM 1408 C CA . LEU A 1 175 ? 6.928 18.567 -7.951 1.00 53.59 175 LEU A CA 1
ATOM 1409 C C . LEU A 1 175 ? 6.901 19.221 -9.340 1.00 53.59 175 LEU A C 1
ATOM 1411 O O . LEU A 1 175 ? 6.663 18.533 -10.339 1.00 53.59 175 LEU A O 1
ATOM 1415 N N . GLN A 1 176 ? 7.166 20.530 -9.433 1.00 54.78 176 GLN A N 1
ATOM 1416 C CA . GLN A 1 176 ? 7.314 21.188 -10.734 1.00 54.78 176 GLN A CA 1
ATOM 1417 C C . GLN A 1 176 ? 8.556 20.694 -11.477 1.00 54.78 176 GLN A C 1
ATOM 1419 O O . GLN A 1 176 ? 8.482 20.464 -12.685 1.00 54.78 176 GLN A O 1
ATOM 1424 N N . HIS A 1 177 ? 9.658 20.458 -10.764 1.00 55.91 177 HIS A N 1
ATOM 1425 C CA . HIS A 1 177 ? 10.883 19.909 -11.347 1.00 55.91 177 HIS A CA 1
ATOM 1426 C C . HIS A 1 177 ? 10.681 18.473 -11.833 1.00 55.91 177 HIS A C 1
ATOM 1428 O O . HIS A 1 177 ? 11.085 18.157 -12.948 1.00 55.91 177 HIS A O 1
ATOM 1434 N N . MET A 1 178 ? 9.959 17.636 -11.081 1.00 55.84 178 MET A N 1
ATOM 1435 C CA . MET A 1 178 ? 9.575 16.294 -11.537 1.00 55.84 178 MET A CA 1
ATOM 1436 C C . MET A 1 178 ? 8.729 16.333 -12.816 1.00 55.84 178 MET A C 1
ATOM 1438 O O . MET A 1 178 ? 9.024 15.616 -13.770 1.00 55.84 178 MET A O 1
ATOM 1442 N N . LYS A 1 179 ? 7.703 17.195 -12.872 1.00 61.25 179 LYS A N 1
ATOM 1443 C CA . LYS A 1 179 ? 6.881 17.373 -14.081 1.00 61.25 179 LYS A CA 1
ATOM 1444 C C . LYS A 1 179 ? 7.737 17.791 -15.280 1.00 61.25 179 LYS A C 1
ATOM 1446 O O . LYS A 1 179 ? 7.559 17.250 -16.367 1.00 61.25 179 LYS A O 1
ATOM 1451 N N . LEU A 1 180 ? 8.650 18.744 -15.087 1.00 62.97 180 LEU A N 1
ATOM 1452 C CA . LEU A 1 180 ? 9.558 19.223 -16.131 1.00 62.97 180 LEU A CA 1
ATOM 1453 C C . LEU A 1 180 ? 10.552 18.142 -16.573 1.00 62.97 180 LEU A C 1
ATOM 1455 O O . LEU A 1 180 ? 10.798 18.016 -17.767 1.00 62.97 180 LEU A O 1
ATOM 1459 N N . ALA A 1 181 ? 11.089 17.344 -15.649 1.00 61.19 181 ALA A N 1
ATOM 1460 C CA . ALA A 1 181 ? 11.995 16.243 -15.963 1.00 61.19 181 ALA A CA 1
ATOM 1461 C C . ALA A 1 181 ? 11.291 15.147 -16.776 1.00 61.19 181 ALA A C 1
ATOM 1463 O O . ALA A 1 181 ? 11.808 14.729 -17.807 1.00 61.19 181 ALA A O 1
ATOM 1464 N N . VAL A 1 182 ? 10.078 14.744 -16.375 1.00 62.69 182 VAL A N 1
ATOM 1465 C CA . VAL A 1 182 ? 9.265 13.782 -17.139 1.00 62.69 182 VAL A CA 1
ATOM 1466 C C . VAL A 1 182 ? 8.929 14.328 -18.526 1.00 62.69 182 VAL A C 1
ATOM 1468 O O . VAL A 1 182 ? 9.080 13.606 -19.506 1.00 62.69 182 VAL A O 1
ATOM 1471 N N . LEU A 1 183 ? 8.531 15.600 -18.633 1.00 62.56 183 LEU A N 1
ATOM 1472 C CA . LEU A 1 183 ? 8.278 16.240 -19.928 1.00 62.56 183 LEU A CA 1
ATOM 1473 C C . LEU A 1 183 ? 9.522 16.234 -20.819 1.00 62.56 183 LEU A C 1
ATOM 1475 O O . LEU A 1 183 ? 9.417 15.847 -21.974 1.00 62.56 183 LEU A O 1
ATOM 1479 N N . ARG A 1 184 ? 10.700 16.569 -20.281 1.00 64.81 184 ARG A N 1
ATOM 1480 C CA . ARG A 1 184 ? 11.956 16.543 -21.045 1.00 64.81 184 ARG A CA 1
ATOM 1481 C C . ARG A 1 184 ? 12.342 15.146 -21.514 1.00 64.81 184 ARG A C 1
ATOM 1483 O O . ARG A 1 184 ? 12.836 15.007 -22.624 1.00 64.81 184 ARG A O 1
ATOM 1490 N N . ILE A 1 185 ? 12.130 14.123 -20.686 1.00 65.56 185 ILE A N 1
ATOM 1491 C CA . ILE A 1 185 ? 12.380 12.729 -21.078 1.00 65.56 185 ILE A CA 1
ATOM 1492 C C . ILE A 1 185 ? 11.431 12.330 -22.213 1.00 65.56 185 ILE A C 1
ATOM 1494 O O . ILE A 1 185 ? 11.875 11.749 -23.195 1.00 65.56 185 ILE A O 1
ATOM 1498 N N . VAL A 1 186 ? 10.146 12.685 -22.114 1.00 64.19 186 VAL A N 1
ATOM 1499 C CA . VAL A 1 186 ? 9.151 12.412 -23.164 1.00 64.19 186 VAL A CA 1
ATOM 1500 C C . VAL A 1 186 ? 9.476 13.162 -24.460 1.00 64.19 186 VAL A C 1
ATOM 1502 O O . VAL A 1 186 ? 9.391 12.573 -25.531 1.00 64.19 186 VAL A O 1
ATOM 1505 N N . GLU A 1 187 ? 9.880 14.430 -24.374 1.00 61.50 187 GLU A N 1
ATOM 1506 C CA . GLU A 1 187 ? 10.297 15.242 -25.527 1.00 61.50 187 GLU A CA 1
ATOM 1507 C C . GLU A 1 187 ? 11.575 14.705 -26.183 1.00 61.50 187 GLU A C 1
ATOM 1509 O O . GLU A 1 187 ? 11.682 14.724 -27.401 1.00 61.50 187 GLU A O 1
ATOM 1514 N N . ALA A 1 188 ? 12.529 14.183 -25.405 1.00 56.47 188 ALA A N 1
ATOM 1515 C CA . ALA A 1 188 ? 13.751 13.571 -25.933 1.00 56.47 188 ALA A CA 1
ATOM 1516 C C . ALA A 1 188 ? 13.515 12.211 -26.620 1.00 56.47 188 ALA A C 1
ATOM 1518 O O . ALA A 1 188 ? 14.417 11.697 -27.278 1.00 56.47 188 ALA A O 1
ATOM 1519 N N . MET A 1 189 ? 12.329 11.619 -26.447 1.00 47.78 189 MET A N 1
ATOM 1520 C CA . MET A 1 189 ? 11.910 10.369 -27.089 1.00 47.78 189 MET A CA 1
ATOM 1521 C C . MET A 1 189 ? 11.058 10.589 -28.357 1.00 47.78 189 MET A C 1
ATOM 1523 O O . MET A 1 189 ? 10.637 9.601 -28.962 1.00 47.78 189 MET A O 1
ATOM 1527 N N . GLN A 1 190 ? 10.776 11.844 -28.740 1.00 47.44 190 GLN A N 1
ATOM 1528 C CA . GLN A 1 190 ? 10.106 12.222 -29.998 1.00 47.44 190 GLN A CA 1
ATOM 1529 C C . GLN A 1 190 ? 11.115 12.571 -31.093 1.00 47.44 190 GLN A C 1
ATOM 1531 O O . GLN A 1 190 ? 10.802 12.257 -32.264 1.00 47.44 190 GLN A O 1
#

Foldseek 3Di:
DWDDDQFKTKDWKDWDFDDDWTWIAGIWIWMWGWDQDQFIKIKIKTKGWDTATDDFKGKIKIWIWIWMWGQHPVRDIKIKIKIWIWIFIGGPAKTKIKIWIWIDIPPKIKTKIWMFIDGQFKGKIKMKMWIFACLPPPDDRHTDIDIDMWMWMAGPVVRDTDTDDPCPPPPVVVVVSVVVVVVVVVVVVD

Organism: Culex pipiens (NCBI:txid7175)

Sequence (190 aa):
SNFNSQYLRFNSDLHAAAVPFRFNVDAMVNADGDLYLYGKQSAQVYSKFLMKAEPLAFAHSHECRVSTTYNLYDDLVFETNLDNKIDTVLTPSEQKATVRVKSKFNNHEFNKDLSAYNTPERLGVEMSGSIITNIFNTVDSDNQDHFFSAFLKYDKNSNSRALSLPFIDEFPFDLQHMKLAVLRIVEAMQ